Protein AF-A0A7S0FXK3-F1 (afdb_monomer)

Mean predicted aligned error: 16.53 Å

Organism: NCBI:txid73915

Foldseek 3Di:
DVVVVVVVLVVLVVVVVVVDPVSVVVNVVVVVVVVVVVVVVVVVVVVVVVVVVVVVVVVVVVVVVVVVVVLLVVLVVVLVVLCVVLPDDQADWAALVSVLVSCVVCVVSCVSLVDDNVNLVVLLVVQQDPPPRTHRPVSSSVSSVVVSCVVPDPPVVVVVVVVVVVVVVVVVVVVVVVVVVVVVVVVVVVVVVCVVVVVVVVVVVVVVVVVVVVVVVVVVVVVVVVVVVVVVDDDDDPPPPCPVVNVCVVVVVVVVVVVVVVVVVVVVVVVVPPPCPVVNVVVVVVVVVVVVVVVVVVVVVVVVVVVVPPPPDPPDCPPDPDDDD

Solvent-accessible surface area (backbone atoms only — not comparable to full-atom values): 18394 Å² total; per-residue (Å²): 119,73,70,64,56,54,54,56,50,52,52,45,54,58,46,30,71,69,68,42,72,70,40,46,53,53,49,52,51,51,52,52,52,51,50,51,50,50,51,51,52,50,51,53,54,50,49,54,51,51,52,51,50,51,55,49,51,53,52,51,52,54,50,51,54,51,50,51,53,49,52,53,49,54,49,50,54,52,50,53,48,51,44,44,74,74,70,50,56,78,87,48,65,42,42,65,70,56,54,53,49,51,48,67,74,34,58,68,56,34,64,73,57,72,52,54,74,67,56,54,48,55,52,46,67,72,59,33,47,95,85,76,62,36,29,49,44,60,62,51,52,54,49,53,50,48,56,51,44,59,78,74,27,73,63,56,56,50,48,51,52,51,50,54,53,48,51,53,52,49,52,54,48,50,52,52,51,54,53,50,50,54,53,51,52,52,50,50,52,54,50,62,66,45,48,64,58,51,51,52,52,50,51,52,52,51,52,52,51,52,53,51,51,50,52,49,52,53,50,54,52,51,51,52,54,52,51,57,58,65,74,70,63,96,74,88,74,94,73,73,71,81,47,70,65,55,56,47,61,76,67,40,50,70,59,54,51,50,50,51,51,50,52,51,50,50,50,53,48,48,72,71,58,60,66,68,45,75,65,52,50,48,49,52,53,47,50,54,47,50,54,52,49,54,53,49,53,52,52,50,52,52,49,51,51,52,59,71,65,48,74,78,73,75,90,76,78,77,80,74,82,75,86,81,129

pLDDT: mean 83.03, std 13.26, range [44.72, 98.19]

Secondary structure (DSSP, 8-state):
-HHHHHHHHHHHHHHHHTT-HHHHHHHHHHHHHHHHHHHHHHHHHHHHHHHHHHHHHHHHHHHHHHHHHHHHHHHHHHHHHHHHHTT--TTSEEPHHHHHHHHHH-HHHHHHHT--HHHHHHHHHHH--TTTS-EEHHHHHHHHHHHHHHTT-HHHHHHHHHHHHHHHHHHHHHHHHHHHHHHHHHHHHHHHHHHHHHHHHHHHHHHHHHHHHHHHHHHHHHHHHHHHHHHT-----------HHHHHHHHTHHHHHHHHHHHHHHHHHHHHHS---HHHHHHHHHHHHHHHHHHHHHHHHHHHHHHHTS----TT---PPPPP-

Sequence (325 aa):
SSACSLDAILALFAAAKAGRPGST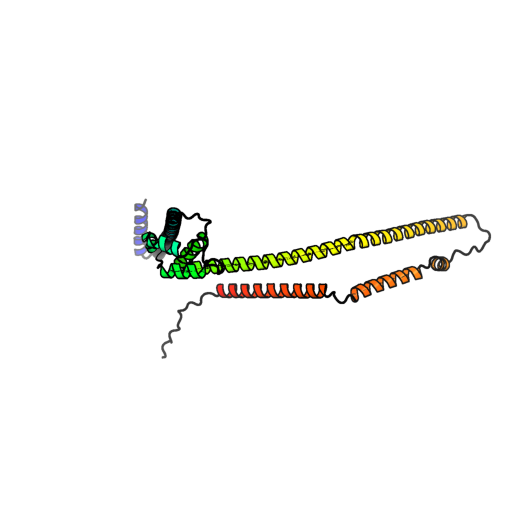AMLLARMLASFVLFLAMSGLVAGIFIEQLFGVTNRIEERAQNRELQKSHECLMLLDQVFSESGYNCDDPITWEEIESSLTSNPSVQELLDISLEDAHRLFLQLADDSDGSVGTDAFIFSLFKLKAISKSIEMLSIDYQQEKALQRLAELHNTLRLSIAGVQSRVLTFMAMLPVMEKKICEVTAGIDEVQKLEEDLMAACRACEDAAEGGAQAAEASAPCIETLRSNFRLDSRLSALEEEFASLQQADGKELPSPADKAVAALADGVVRSVKRSLQEELRAAKAAAAPARPAGWAWAPGPTN

Structure (mmCIF, N/CA/C/O backbone):
data_AF-A0A7S0FXK3-F1
#
_entry.id   AF-A0A7S0FXK3-F1
#
loop_
_atom_site.group_PDB
_atom_site.id
_atom_site.type_symbol
_atom_site.label_atom_id
_atom_site.label_alt_id
_atom_site.label_comp_id
_atom_site.label_asym_id
_atom_site.label_entity_id
_atom_site.label_seq_id
_atom_site.pdbx_PDB_ins_code
_atom_site.Cartn_x
_atom_site.Cartn_y
_atom_site.Cartn_z
_atom_site.occupancy
_atom_site.B_iso_or_equiv
_atom_site.auth_seq_id
_atom_site.auth_comp_id
_atom_site.auth_asym_id
_atom_site.auth_atom_id
_atom_site.pdbx_PDB_model_num
ATOM 1 N N . SER A 1 1 ? 18.532 17.775 59.184 1.00 57.50 1 SER A N 1
ATOM 2 C CA . SER A 1 1 ? 18.924 18.779 58.170 1.00 57.50 1 SER A CA 1
ATOM 3 C C . SER A 1 1 ? 17.880 19.891 58.001 1.00 57.50 1 SER A C 1
ATOM 5 O O . SER A 1 1 ? 18.256 21.050 57.914 1.00 57.50 1 SER A O 1
ATOM 7 N N . SER A 1 2 ? 16.574 19.594 58.058 1.00 63.91 2 SER A N 1
ATOM 8 C CA . SER A 1 2 ? 15.472 20.576 57.945 1.00 63.91 2 SER A CA 1
ATOM 9 C C . SER A 1 2 ? 15.400 21.643 59.053 1.00 63.91 2 SER A C 1
ATOM 11 O O . SER A 1 2 ? 14.943 22.751 58.793 1.00 63.91 2 SER A O 1
ATOM 13 N N . ALA A 1 3 ? 15.885 21.355 60.266 1.00 69.06 3 ALA A N 1
ATOM 14 C CA . ALA A 1 3 ? 15.881 22.328 61.367 1.00 69.06 3 ALA A CA 1
ATOM 15 C C . ALA A 1 3 ? 16.752 23.568 61.074 1.00 69.06 3 ALA A C 1
ATOM 17 O O . ALA A 1 3 ? 16.372 24.686 61.398 1.00 69.06 3 ALA A O 1
ATOM 18 N N . CYS A 1 4 ? 17.875 23.394 60.368 1.00 69.81 4 CYS A N 1
ATOM 19 C CA . CYS A 1 4 ? 18.818 24.484 60.116 1.00 69.81 4 CYS A CA 1
ATOM 20 C C . CYS A 1 4 ? 18.312 25.493 59.065 1.00 69.81 4 CYS A C 1
ATOM 22 O O . CYS A 1 4 ? 18.754 26.642 59.052 1.00 69.81 4 CYS A O 1
ATOM 24 N N . SER A 1 5 ? 17.386 25.095 58.177 1.00 74.31 5 SER A N 1
ATOM 25 C CA . SER A 1 5 ? 16.851 26.006 57.155 1.00 74.31 5 SER A CA 1
ATOM 26 C C . SER A 1 5 ? 15.775 26.938 57.710 1.00 74.31 5 SER A C 1
ATOM 28 O O . SER A 1 5 ? 15.692 28.085 57.277 1.00 74.31 5 SER A O 1
ATOM 30 N N . LEU A 1 6 ? 14.970 26.472 58.671 1.00 79.69 6 LEU A N 1
ATOM 31 C CA . LEU A 1 6 ? 13.943 27.285 59.328 1.00 79.69 6 LEU A CA 1
ATOM 32 C C . LEU A 1 6 ? 14.569 28.400 60.173 1.00 79.69 6 LEU A C 1
ATOM 34 O O . LEU A 1 6 ? 14.139 29.549 60.066 1.00 79.69 6 LEU A O 1
ATOM 38 N N . ASP A 1 7 ? 15.641 28.101 60.908 1.00 84.50 7 ASP A N 1
ATOM 39 C CA . ASP A 1 7 ? 16.355 29.101 61.712 1.00 84.50 7 ASP A CA 1
ATOM 40 C C . ASP A 1 7 ? 16.988 30.199 60.843 1.00 84.50 7 ASP A C 1
ATOM 42 O O . ASP A 1 7 ? 16.907 31.387 61.164 1.00 84.50 7 ASP A O 1
ATOM 46 N N . ALA A 1 8 ? 17.542 29.833 59.681 1.00 78.56 8 ALA A N 1
ATOM 47 C CA . ALA A 1 8 ? 18.080 30.796 58.721 1.00 78.56 8 ALA A CA 1
ATOM 48 C C . ALA A 1 8 ? 16.993 31.706 58.114 1.00 78.56 8 ALA A C 1
ATOM 50 O O . ALA A 1 8 ? 17.249 32.881 57.839 1.00 78.56 8 ALA A O 1
ATOM 51 N N . ILE A 1 9 ? 15.776 31.186 57.915 1.00 76.19 9 ILE A N 1
ATOM 52 C CA . ILE A 1 9 ? 14.626 31.964 57.431 1.00 76.19 9 ILE A CA 1
ATOM 53 C C . ILE A 1 9 ? 14.152 32.937 58.516 1.00 76.19 9 ILE A C 1
ATOM 55 O O . ILE A 1 9 ? 13.963 34.122 58.233 1.00 76.19 9 ILE A O 1
ATOM 59 N N . LEU A 1 10 ? 14.022 32.475 59.762 1.00 81.50 10 LEU A N 1
ATOM 60 C CA . LEU A 1 10 ? 13.609 33.311 60.892 1.00 81.50 10 LEU A CA 1
ATOM 61 C C . LEU A 1 10 ? 14.609 34.444 61.169 1.00 81.50 10 LEU A C 1
ATOM 63 O O . LEU A 1 10 ? 14.195 35.586 61.381 1.00 81.50 10 LEU A O 1
ATOM 67 N N . ALA A 1 11 ? 15.914 34.171 61.076 1.00 78.75 11 ALA A N 1
ATOM 68 C CA . ALA A 1 11 ? 16.958 35.189 61.207 1.00 78.75 11 ALA A CA 1
ATOM 69 C C . ALA A 1 11 ? 16.859 36.280 60.120 1.00 78.75 11 ALA A C 1
ATOM 71 O O . ALA A 1 11 ? 17.036 37.466 60.404 1.00 78.75 11 ALA A O 1
ATOM 72 N N . LEU A 1 12 ? 16.512 35.905 58.884 1.00 72.69 12 LEU A N 1
ATOM 73 C CA . LEU A 1 12 ? 16.288 36.845 57.780 1.00 72.69 12 LEU A CA 1
ATOM 74 C C . LEU A 1 12 ? 15.021 37.687 57.956 1.00 72.69 12 LEU A C 1
ATOM 76 O O . LEU A 1 12 ? 15.043 38.878 57.643 1.00 72.69 12 LEU A O 1
ATOM 80 N N . PHE A 1 13 ? 13.943 37.111 58.495 1.00 77.69 13 PHE A N 1
ATOM 81 C CA . PHE A 1 13 ? 12.739 37.866 58.861 1.00 77.69 13 PHE A CA 1
ATOM 82 C C . PHE A 1 13 ? 13.024 38.886 59.969 1.00 77.69 13 PHE A C 1
ATOM 84 O O . PHE A 1 13 ?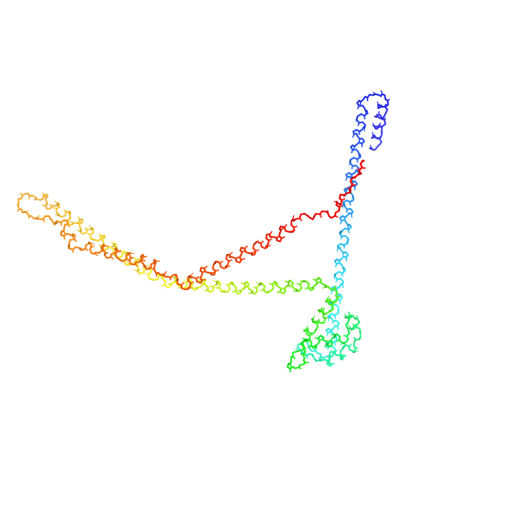 12.586 40.036 59.879 1.00 77.69 13 PHE A O 1
ATOM 91 N N . ALA A 1 14 ? 13.807 38.503 60.982 1.00 80.06 14 ALA A N 1
ATOM 92 C CA . ALA A 1 14 ? 14.232 39.413 62.041 1.00 80.06 14 ALA A CA 1
ATOM 93 C C . ALA A 1 14 ? 15.104 40.563 61.496 1.00 80.06 14 ALA A C 1
ATOM 95 O O . ALA A 1 14 ? 14.883 41.724 61.845 1.00 80.06 14 ALA A O 1
ATOM 96 N N . ALA A 1 15 ? 16.038 40.270 60.584 1.00 74.62 15 ALA A N 1
ATOM 97 C CA . ALA A 1 15 ? 16.883 41.275 59.933 1.00 74.62 15 ALA A CA 1
ATOM 98 C C . ALA A 1 15 ? 16.104 42.200 58.975 1.00 74.62 15 ALA A C 1
ATOM 100 O O . ALA A 1 15 ? 16.391 43.397 58.904 1.00 74.62 15 ALA A O 1
ATOM 101 N N . ALA A 1 16 ? 15.084 41.682 58.283 1.00 73.50 16 ALA A N 1
ATOM 102 C CA . ALA A 1 16 ? 14.179 42.472 57.448 1.00 73.50 16 ALA A CA 1
ATOM 103 C C . ALA A 1 16 ? 13.340 43.456 58.283 1.00 73.50 16 ALA A C 1
ATOM 105 O O . ALA A 1 16 ? 13.178 44.612 57.891 1.00 73.50 16 ALA A O 1
ATOM 106 N N . LYS A 1 17 ? 12.882 43.038 59.474 1.00 81.69 17 LYS A N 1
ATOM 107 C CA . LYS A 1 17 ? 12.149 43.900 60.419 1.00 81.69 17 LYS A CA 1
ATOM 108 C C . LYS A 1 17 ? 12.981 45.096 60.905 1.00 81.69 17 LYS A C 1
ATOM 110 O O . LYS A 1 17 ? 12.414 46.132 61.233 1.00 81.69 17 LYS A O 1
ATOM 115 N N . ALA A 1 18 ? 14.312 44.983 60.905 1.00 85.44 18 ALA A N 1
ATOM 116 C CA . ALA A 1 18 ? 15.234 46.052 61.298 1.00 85.44 18 ALA A CA 1
ATOM 117 C C . ALA A 1 18 ? 15.476 47.123 60.207 1.00 85.44 18 ALA A C 1
ATOM 119 O O . ALA A 1 18 ? 16.330 47.990 60.385 1.00 85.44 18 ALA A O 1
ATOM 120 N N . GLY A 1 19 ? 14.763 47.076 59.073 1.00 79.50 19 GLY A N 1
ATOM 121 C CA . GLY A 1 19 ? 14.776 48.147 58.067 1.00 79.50 19 GLY A CA 1
ATOM 122 C C . GLY A 1 19 ? 16.028 48.210 57.187 1.00 79.50 19 GLY A C 1
ATOM 123 O O . GLY A 1 19 ? 16.246 49.212 56.512 1.00 79.50 19 GLY A O 1
ATOM 124 N N . ARG A 1 20 ? 16.862 47.158 57.157 1.00 82.75 20 ARG A N 1
ATOM 125 C CA . ARG A 1 20 ? 18.004 47.095 56.230 1.00 82.75 20 ARG A CA 1
ATOM 126 C C . ARG A 1 20 ? 17.506 46.738 54.819 1.00 82.75 20 ARG A C 1
ATOM 128 O O . ARG A 1 20 ? 17.092 45.593 54.618 1.00 82.75 20 ARG A O 1
ATOM 135 N N . PRO A 1 21 ? 17.600 47.641 53.823 1.00 80.38 21 PRO A N 1
ATOM 136 C CA . PRO A 1 21 ? 17.018 47.429 52.492 1.00 80.38 21 PRO A CA 1
ATOM 137 C C . PRO A 1 21 ? 17.610 46.220 51.744 1.00 80.38 21 PRO A C 1
ATOM 139 O O . PRO A 1 21 ? 16.940 45.618 50.911 1.00 80.38 21 PRO A O 1
ATOM 142 N N . GLY A 1 22 ? 18.838 45.798 52.071 1.00 83.50 22 GLY A N 1
ATOM 143 C CA . GLY A 1 22 ? 19.437 44.588 51.491 1.00 83.50 22 GLY A CA 1
ATOM 144 C C . GLY A 1 22 ? 18.807 43.276 51.983 1.00 83.50 22 GLY A C 1
ATOM 145 O O . GLY A 1 22 ? 18.751 42.301 51.237 1.00 83.50 22 GLY A O 1
ATOM 146 N N . SER A 1 23 ? 18.290 43.241 53.217 1.00 83.31 23 SER A N 1
ATOM 147 C CA . SER A 1 23 ? 17.713 42.021 53.801 1.00 83.31 23 SER A CA 1
ATOM 148 C C . SER A 1 23 ? 16.323 41.723 53.240 1.00 83.31 23 SER A C 1
ATOM 150 O O . SER A 1 23 ? 15.980 40.564 53.017 1.00 83.31 23 SER A O 1
ATOM 152 N N . THR A 1 24 ? 15.525 42.764 52.987 1.00 84.19 24 THR A N 1
ATOM 153 C CA . THR A 1 24 ? 14.188 42.632 52.390 1.00 84.19 24 THR A CA 1
ATOM 154 C C . THR A 1 24 ? 14.276 42.170 50.937 1.00 84.19 24 THR A C 1
ATOM 156 O O . THR A 1 24 ? 13.545 41.261 50.545 1.00 84.19 24 THR A O 1
ATOM 159 N N . ALA A 1 25 ? 15.224 42.712 50.163 1.00 86.12 25 ALA A N 1
ATOM 160 C CA . ALA A 1 25 ? 15.478 42.284 48.789 1.00 86.12 25 ALA A CA 1
ATOM 161 C C . ALA A 1 25 ? 15.893 40.803 48.708 1.00 86.12 25 ALA A C 1
ATOM 163 O O . ALA A 1 25 ? 15.369 40.057 47.881 1.00 86.12 25 ALA A O 1
ATOM 164 N N . MET A 1 26 ? 16.776 40.344 49.605 1.00 86.88 26 MET A N 1
ATOM 165 C CA . MET A 1 26 ? 17.209 38.941 49.648 1.00 86.88 26 MET A CA 1
ATOM 166 C C . MET A 1 26 ? 16.063 37.986 50.018 1.00 86.88 26 MET A C 1
ATOM 168 O O . MET A 1 26 ? 15.978 36.882 49.476 1.00 86.88 26 MET A O 1
ATOM 172 N N . LEU A 1 27 ? 15.166 38.408 50.915 1.00 86.44 27 LEU A N 1
ATOM 173 C CA . LEU A 1 27 ? 14.000 37.618 51.311 1.00 86.44 27 LEU A CA 1
ATOM 174 C C . LEU A 1 27 ? 12.997 37.502 50.158 1.00 86.44 27 LEU A C 1
ATOM 176 O O . LEU A 1 27 ? 12.574 36.392 49.841 1.00 86.44 27 LEU A O 1
ATOM 180 N N . LEU A 1 28 ? 12.683 38.607 49.474 1.00 88.25 28 LEU A N 1
ATOM 181 C CA . LEU A 1 28 ? 11.807 38.592 48.297 1.00 88.25 28 LEU A CA 1
ATOM 182 C C . LEU A 1 28 ? 12.378 37.730 47.168 1.00 88.25 28 LEU A C 1
ATOM 184 O O . LEU A 1 28 ? 11.653 36.909 46.613 1.00 88.25 28 LEU A O 1
ATOM 188 N N . ALA A 1 29 ? 13.676 37.854 46.876 1.00 90.75 29 ALA A N 1
ATOM 189 C CA . ALA A 1 29 ? 14.334 37.030 45.865 1.00 90.75 29 ALA A CA 1
ATOM 190 C C . ALA A 1 29 ? 14.250 35.532 46.202 1.00 90.75 29 ALA A C 1
ATOM 192 O O . ALA A 1 29 ? 13.957 34.717 45.329 1.00 90.75 29 ALA A O 1
ATOM 193 N N . ARG A 1 30 ? 14.441 35.158 47.475 1.00 88.62 30 ARG A N 1
ATOM 194 C CA . ARG A 1 30 ? 14.300 33.764 47.929 1.00 88.62 30 ARG A CA 1
ATOM 195 C C . ARG A 1 30 ? 12.863 33.257 47.853 1.00 88.62 30 ARG A C 1
ATOM 197 O O . ARG A 1 30 ? 12.655 32.122 47.432 1.00 88.62 30 ARG A O 1
ATOM 204 N N . MET A 1 31 ? 11.884 34.082 48.219 1.00 90.56 31 MET A N 1
ATOM 205 C CA . MET A 1 31 ? 10.466 33.727 48.110 1.00 90.56 31 MET A CA 1
ATOM 206 C C . MET A 1 31 ? 10.052 33.537 46.649 1.00 90.56 31 MET A C 1
ATOM 208 O O . MET A 1 31 ? 9.418 32.536 46.327 1.00 90.56 31 MET A O 1
ATOM 212 N N . LEU A 1 32 ? 10.472 34.441 45.759 1.00 94.12 32 LEU A N 1
ATOM 213 C CA . LEU A 1 32 ? 10.223 34.335 44.323 1.00 94.12 32 LEU A CA 1
ATOM 214 C C . LEU A 1 32 ? 10.881 33.080 43.734 1.00 94.12 32 LEU A C 1
ATOM 216 O O . LEU A 1 32 ? 10.226 32.330 43.020 1.00 94.12 32 LEU A O 1
ATOM 220 N N . ALA A 1 33 ? 12.144 32.806 44.076 1.00 95.00 33 ALA A N 1
ATOM 221 C CA . ALA A 1 33 ? 12.839 31.604 43.617 1.00 95.00 33 ALA A CA 1
ATOM 222 C C . ALA A 1 33 ? 12.146 30.315 44.094 1.00 95.00 33 ALA A C 1
ATOM 224 O O . ALA A 1 33 ? 11.947 29.398 43.301 1.00 95.00 33 ALA A O 1
ATOM 225 N N . SER A 1 34 ? 11.728 30.260 45.364 1.00 92.94 34 SER A N 1
ATOM 226 C CA . SER A 1 34 ? 10.968 29.131 45.916 1.00 92.94 34 SER A CA 1
ATOM 227 C C . SER A 1 34 ? 9.625 28.947 45.202 1.00 92.94 34 SER A C 1
ATOM 229 O O . SER A 1 34 ? 9.262 27.831 44.837 1.00 92.94 34 SER A O 1
ATOM 231 N N . PHE A 1 35 ? 8.916 30.045 44.929 1.00 95.69 35 PHE A N 1
ATOM 232 C CA . PHE A 1 35 ? 7.644 30.025 44.210 1.00 95.69 35 PHE A CA 1
ATOM 233 C C . PHE A 1 35 ? 7.798 29.526 42.767 1.00 95.69 35 PHE A C 1
ATOM 235 O O . PHE A 1 35 ? 7.033 28.671 42.327 1.00 95.69 35 PHE A O 1
ATOM 242 N N . VAL A 1 36 ? 8.820 29.997 42.046 1.00 97.19 36 VAL A N 1
ATOM 243 C CA . VAL A 1 36 ? 9.121 29.533 40.683 1.00 97.19 36 VAL A CA 1
ATOM 244 C C . VAL A 1 36 ? 9.485 28.049 40.679 1.00 97.19 36 VAL A C 1
ATOM 246 O O . VAL A 1 36 ? 8.988 27.308 39.835 1.00 97.19 36 VAL A O 1
ATOM 249 N N . LEU A 1 37 ? 10.297 27.587 41.635 1.00 96.94 37 LEU A N 1
ATOM 250 C CA . LEU A 1 37 ? 10.657 26.172 41.747 1.00 96.94 37 LEU A CA 1
ATOM 251 C C . LEU A 1 37 ? 9.430 25.309 42.067 1.00 96.94 37 LEU A C 1
ATOM 253 O O . LEU A 1 37 ? 9.256 24.250 41.470 1.00 96.94 37 LEU A O 1
ATOM 257 N N . PHE A 1 38 ? 8.545 25.778 42.947 1.00 96.31 38 PHE A N 1
ATOM 258 C CA . PHE A 1 38 ? 7.285 25.102 43.249 1.00 96.31 38 PHE A CA 1
ATOM 259 C C . PHE A 1 38 ? 6.369 25.003 42.021 1.00 96.31 38 PHE A C 1
ATOM 261 O O . PHE A 1 38 ? 5.824 23.931 41.754 1.00 96.31 38 PHE A O 1
ATOM 268 N N . LEU A 1 39 ? 6.234 26.081 41.241 1.00 96.00 39 LEU A N 1
ATOM 269 C CA . LEU A 1 39 ? 5.479 26.067 39.984 1.00 96.00 39 LEU A CA 1
ATOM 270 C C . LEU A 1 39 ? 6.099 25.113 38.958 1.00 96.00 39 LEU A C 1
ATOM 272 O O . LEU A 1 39 ? 5.373 24.341 38.336 1.00 96.00 39 LEU A O 1
ATOM 276 N N . ALA A 1 40 ? 7.427 25.117 38.817 1.00 97.50 40 ALA A N 1
ATOM 277 C CA . ALA A 1 40 ? 8.138 24.224 37.906 1.00 97.50 40 ALA A CA 1
ATOM 278 C C . ALA A 1 40 ? 7.950 22.749 38.295 1.00 97.50 40 ALA A C 1
ATOM 280 O O . ALA A 1 40 ? 7.616 21.924 37.447 1.00 97.50 40 ALA A O 1
ATOM 281 N N . MET A 1 41 ? 8.084 22.425 39.584 1.00 97.75 41 MET A N 1
ATOM 282 C CA . MET A 1 41 ? 7.838 21.075 40.098 1.00 97.75 41 MET A CA 1
ATOM 283 C C . MET A 1 41 ? 6.381 20.652 39.914 1.00 97.75 41 MET A C 1
ATOM 285 O O . MET A 1 41 ? 6.123 19.530 39.492 1.00 97.75 41 MET A O 1
ATOM 289 N N . SER A 1 42 ? 5.428 21.550 40.172 1.00 96.50 42 SER A N 1
ATOM 290 C CA . SER A 1 42 ? 4.001 21.272 39.974 1.00 96.50 42 SER A CA 1
ATOM 291 C C . SER A 1 42 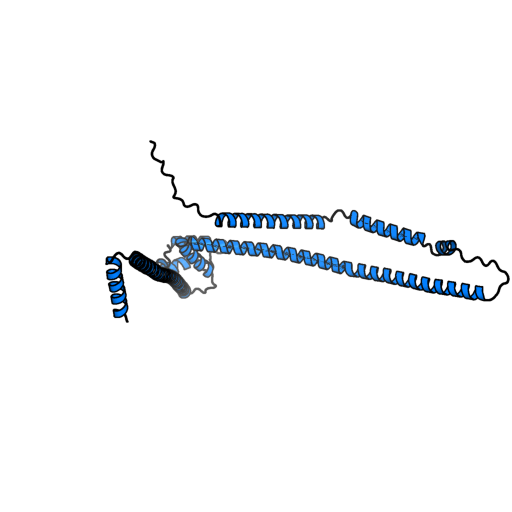? 3.676 21.022 38.500 1.00 96.50 42 SER A C 1
ATOM 293 O O . SER A 1 42 ? 2.939 20.092 38.186 1.00 96.50 42 SER A O 1
ATOM 295 N N . GLY A 1 43 ? 4.270 21.802 37.592 1.00 97.81 43 GLY A N 1
ATOM 296 C CA . GLY A 1 43 ? 4.140 21.608 36.148 1.00 97.81 43 GLY A CA 1
ATOM 297 C C . GLY A 1 43 ? 4.737 20.283 35.673 1.00 97.81 43 GLY A C 1
ATOM 298 O O . GLY A 1 43 ? 4.111 19.589 34.879 1.00 97.81 43 GLY A O 1
ATOM 299 N N . LEU A 1 44 ? 5.900 19.887 36.203 1.00 98.06 44 LEU A N 1
ATOM 300 C CA . LEU A 1 44 ? 6.527 18.599 35.888 1.00 98.06 44 LEU A CA 1
ATOM 301 C C . LEU A 1 44 ? 5.667 17.426 36.368 1.00 98.06 44 LEU A C 1
ATOM 303 O O . LEU A 1 44 ? 5.432 16.484 35.617 1.00 98.06 44 LEU A O 1
ATOM 307 N N . VAL A 1 45 ? 5.152 17.507 37.596 1.00 98.00 45 VAL A N 1
ATOM 308 C CA . VAL A 1 45 ? 4.253 16.488 38.151 1.00 98.00 45 VAL A CA 1
ATOM 309 C C . VAL A 1 45 ? 2.969 16.395 37.323 1.00 98.00 45 VAL A C 1
ATOM 311 O O . VAL A 1 45 ? 2.567 15.294 36.953 1.00 98.00 45 VAL A O 1
ATOM 314 N N . ALA A 1 46 ? 2.359 17.529 36.964 1.00 97.94 46 ALA A N 1
ATOM 315 C CA . ALA A 1 46 ? 1.185 17.558 36.094 1.00 97.94 46 ALA A CA 1
ATOM 316 C C . ALA A 1 46 ? 1.477 16.959 34.708 1.00 97.94 46 ALA A C 1
ATOM 318 O O . ALA A 1 46 ? 0.670 16.184 34.203 1.00 97.94 46 ALA A O 1
ATOM 319 N N . GLY A 1 47 ? 2.643 17.257 34.126 1.00 97.94 47 GLY A N 1
ATOM 320 C CA . GLY A 1 47 ? 3.088 16.684 32.855 1.00 97.94 47 GLY A CA 1
ATOM 321 C C . GLY A 1 47 ? 3.177 15.159 32.900 1.00 97.94 47 GLY A C 1
ATOM 322 O O . GLY A 1 47 ? 2.603 14.495 32.042 1.00 97.94 47 GLY A O 1
ATOM 323 N N . ILE A 1 48 ? 3.799 14.602 33.946 1.00 97.81 48 ILE A N 1
ATOM 324 C CA . ILE A 1 48 ? 3.893 13.145 34.140 1.00 97.81 48 ILE A CA 1
ATOM 325 C C . ILE A 1 48 ? 2.499 12.519 34.279 1.00 97.81 48 ILE A C 1
ATOM 327 O O . ILE A 1 48 ? 2.233 11.475 33.686 1.00 97.81 48 ILE A O 1
ATOM 331 N N . PHE A 1 49 ? 1.589 13.141 35.034 1.00 98.19 49 PHE A N 1
ATOM 332 C CA . PHE A 1 49 ? 0.226 12.622 35.171 1.00 98.19 49 PHE A CA 1
ATOM 333 C C . PHE A 1 49 ? -0.552 12.655 33.855 1.00 98.19 49 PHE A C 1
ATOM 335 O O . PHE A 1 49 ? -1.272 11.704 33.560 1.00 98.19 49 PHE A O 1
ATOM 342 N N . ILE A 1 50 ? -0.397 13.712 33.054 1.00 97.75 50 ILE A N 1
ATOM 343 C CA . ILE A 1 50 ? -1.026 13.812 31.733 1.00 97.75 50 ILE A CA 1
ATOM 344 C C . ILE A 1 50 ? -0.492 12.716 30.807 1.00 97.75 50 ILE A C 1
ATOM 346 O O . ILE A 1 50 ? -1.280 12.034 30.155 1.00 97.75 50 ILE A O 1
ATOM 350 N N . GLU A 1 51 ? 0.823 12.491 30.786 1.00 97.50 51 GLU A N 1
ATOM 351 C CA . GLU A 1 51 ? 1.440 11.426 29.990 1.00 97.50 51 GLU A CA 1
ATOM 352 C C . GLU A 1 51 ? 0.949 10.035 30.418 1.00 97.50 51 GLU A C 1
ATOM 354 O O . GLU A 1 51 ? 0.572 9.219 29.576 1.00 97.50 51 GLU A O 1
ATOM 359 N N . GLN A 1 52 ? 0.867 9.775 31.727 1.00 97.00 52 GLN A N 1
ATOM 360 C CA . GLN A 1 52 ? 0.316 8.522 32.250 1.00 97.00 52 GLN A CA 1
ATOM 361 C C . GLN A 1 52 ? -1.163 8.349 31.894 1.00 97.00 52 GLN A C 1
ATOM 363 O O . GLN A 1 52 ? -1.578 7.245 31.541 1.00 97.00 52 GLN A O 1
ATOM 368 N N . LEU A 1 53 ? -1.953 9.423 31.955 1.00 96.81 53 LEU A N 1
ATOM 369 C CA . LEU A 1 53 ? -3.369 9.395 31.608 1.00 96.81 53 LEU A CA 1
ATOM 370 C C . LEU A 1 53 ? -3.566 9.091 30.120 1.00 96.81 53 LEU A C 1
ATOM 372 O O . LEU A 1 53 ? -4.3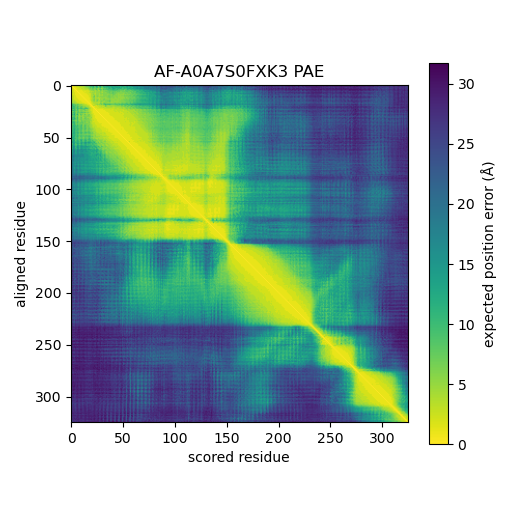38 8.193 29.793 1.00 96.81 53 LEU A O 1
ATOM 376 N N . PHE A 1 54 ? -2.814 9.741 29.227 1.00 95.94 54 PHE A N 1
ATOM 377 C CA . PHE A 1 54 ? -2.827 9.406 27.799 1.00 95.94 54 PHE A CA 1
ATOM 378 C C . PHE A 1 54 ? -2.350 7.975 27.537 1.00 95.94 54 PHE A C 1
ATOM 380 O O . PHE A 1 54 ? -2.970 7.254 26.758 1.00 95.94 54 PHE A O 1
ATOM 387 N N . GLY A 1 55 ? -1.307 7.520 28.237 1.00 95.75 55 GLY A N 1
ATOM 388 C CA . GLY A 1 55 ? -0.827 6.144 28.132 1.00 95.75 55 GLY A CA 1
ATOM 389 C C . GLY A 1 55 ? -1.881 5.108 28.540 1.00 95.75 55 GLY A C 1
ATOM 390 O O . GLY A 1 55 ? -1.991 4.057 27.911 1.00 95.75 55 GLY A O 1
ATOM 391 N N . VAL A 1 56 ? -2.684 5.393 29.568 1.00 97.25 56 VAL A N 1
ATOM 392 C CA . VAL A 1 56 ? -3.796 4.523 29.980 1.00 97.25 56 VAL A CA 1
ATOM 393 C C . VAL A 1 56 ? -4.938 4.567 28.967 1.00 97.25 56 VAL A C 1
ATOM 395 O O . VAL A 1 56 ? -5.428 3.502 28.598 1.00 97.25 56 VAL A O 1
ATOM 398 N N . THR A 1 57 ? -5.329 5.751 28.489 1.00 94.69 57 THR A N 1
ATOM 399 C CA . THR A 1 57 ? -6.387 5.902 27.477 1.00 94.69 57 THR A CA 1
ATOM 400 C C . THR A 1 57 ? -6.053 5.126 26.204 1.00 94.69 5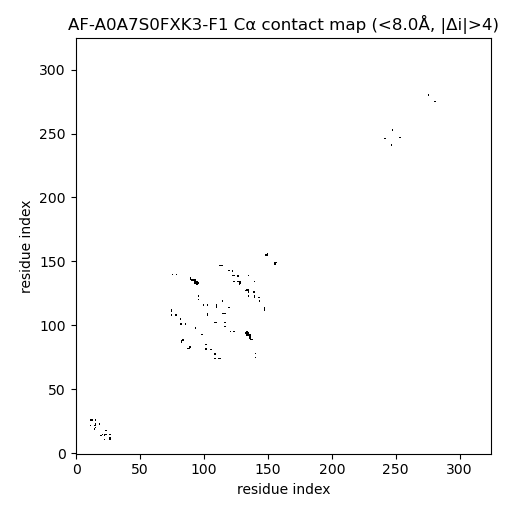7 THR A C 1
ATOM 402 O O . THR A 1 57 ? -6.852 4.292 25.785 1.00 94.69 57 THR A O 1
ATOM 405 N N . ASN A 1 58 ? -4.837 5.284 25.672 1.00 89.50 58 ASN A N 1
ATOM 406 C CA . ASN A 1 58 ? -4.398 4.567 24.471 1.00 89.50 58 ASN A CA 1
ATOM 407 C C . ASN A 1 58 ? -4.413 3.043 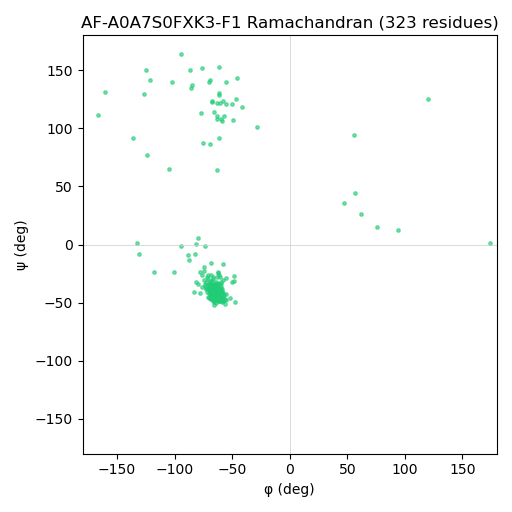24.679 1.00 89.50 58 ASN A C 1
ATOM 409 O O . ASN A 1 58 ? -4.862 2.299 23.815 1.00 89.50 58 ASN A O 1
ATOM 413 N N . ARG A 1 59 ? -3.990 2.555 25.855 1.00 93.38 59 ARG A N 1
ATOM 414 C CA . ARG A 1 59 ? -4.048 1.117 26.182 1.00 93.38 59 ARG A CA 1
ATOM 415 C C . ARG A 1 59 ? -5.476 0.592 26.320 1.00 93.38 59 ARG A C 1
ATOM 417 O O . ARG A 1 59 ? -5.707 -0.595 26.105 1.00 93.38 59 ARG A O 1
ATOM 424 N N . ILE A 1 60 ? -6.422 1.417 26.767 1.00 94.19 60 ILE A N 1
ATOM 425 C CA . ILE A 1 60 ? -7.838 1.033 26.840 1.00 94.19 60 ILE A CA 1
ATOM 426 C C . ILE A 1 60 ? -8.403 0.905 25.428 1.00 94.19 60 ILE A C 1
ATOM 428 O O . ILE A 1 60 ? -9.067 -0.090 25.148 1.00 94.19 60 ILE A O 1
ATOM 432 N N . GLU A 1 61 ? -8.099 1.860 24.555 1.00 87.06 61 GLU A N 1
ATOM 433 C CA . GLU A 1 61 ? -8.513 1.849 23.152 1.00 87.06 61 GLU A CA 1
ATOM 434 C C . GLU A 1 61 ? -7.929 0.649 22.396 1.00 87.06 61 GLU A C 1
ATOM 436 O O . GLU A 1 61 ? -8.678 -0.129 21.811 1.00 87.06 61 GLU A O 1
ATOM 441 N N . GLU A 1 62 ? -6.626 0.394 22.528 1.00 86.56 62 GLU A N 1
ATOM 442 C CA . GLU A 1 62 ? -5.962 -0.776 21.937 1.00 86.56 62 GLU A CA 1
ATOM 443 C C . GLU A 1 62 ? -6.573 -2.095 22.439 1.00 86.56 62 GLU A C 1
ATOM 445 O O . GLU A 1 62 ? -6.813 -3.029 21.675 1.00 86.56 62 GLU A O 1
ATOM 450 N N . ARG A 1 63 ? -6.890 -2.192 23.738 1.00 90.19 63 ARG A N 1
ATOM 451 C CA . ARG A 1 63 ? -7.586 -3.368 24.285 1.00 90.19 63 ARG A CA 1
ATOM 452 C C . ARG A 1 63 ? -9.014 -3.491 23.769 1.00 90.19 63 ARG A C 1
ATOM 454 O O . ARG A 1 63 ? -9.486 -4.616 23.628 1.00 90.19 63 ARG A O 1
ATOM 461 N N . ALA A 1 64 ? -9.713 -2.381 23.545 1.00 87.81 64 ALA A N 1
ATOM 462 C CA . ALA A 1 64 ? -11.056 -2.397 22.982 1.00 87.81 64 ALA A CA 1
ATOM 463 C C . ALA A 1 64 ? -11.022 -2.921 21.539 1.00 87.81 64 ALA A C 1
ATOM 465 O O . ALA A 1 64 ? -11.754 -3.860 21.232 1.00 87.81 64 ALA A O 1
ATOM 466 N N . GLN A 1 65 ? -10.096 -2.417 20.719 1.00 81.12 65 GLN A N 1
ATOM 467 C CA . GLN A 1 65 ? -9.865 -2.887 19.351 1.00 81.12 65 GLN A CA 1
ATOM 468 C C . GLN A 1 65 ? -9.460 -4.368 19.316 1.00 81.12 65 GLN A C 1
ATOM 470 O O . GLN A 1 65 ? -10.058 -5.159 18.592 1.00 81.12 65 GLN A O 1
ATOM 475 N N . ASN A 1 66 ? -8.517 -4.791 20.165 1.00 79.81 66 ASN A N 1
ATOM 476 C CA . ASN A 1 66 ? -8.098 -6.195 20.231 1.00 79.81 66 ASN A CA 1
ATOM 477 C C . ASN A 1 66 ? -9.230 -7.136 20.664 1.00 79.81 66 ASN A C 1
ATOM 479 O O . ASN A 1 66 ? -9.330 -8.247 20.149 1.00 79.81 66 ASN A O 1
ATOM 483 N N . ARG A 1 67 ? -10.109 -6.709 21.579 1.00 86.56 67 ARG A N 1
ATOM 484 C CA . ARG A 1 67 ? -11.299 -7.495 21.947 1.00 86.56 67 ARG A CA 1
ATOM 485 C C . ARG A 1 67 ? -12.289 -7.601 20.795 1.00 86.56 67 ARG A C 1
ATOM 487 O O . ARG A 1 67 ? -12.942 -8.628 20.662 1.00 86.56 67 ARG A O 1
ATOM 494 N N . GLU A 1 68 ? -12.431 -6.556 19.990 1.00 81.62 68 GLU A N 1
ATOM 495 C CA . GLU A 1 68 ? -13.297 -6.587 18.811 1.00 81.62 68 GLU A CA 1
ATOM 496 C C . GLU A 1 68 ? -12.736 -7.504 17.717 1.00 81.62 68 GLU A C 1
ATOM 498 O O . GLU A 1 68 ? -13.482 -8.308 17.156 1.00 81.62 68 GLU A O 1
ATOM 503 N N . LEU A 1 69 ? -11.419 -7.479 17.493 1.00 78.75 69 LEU A N 1
ATOM 504 C CA . LEU A 1 69 ? -10.734 -8.424 16.607 1.00 78.75 69 LEU A CA 1
ATOM 505 C C . LEU A 1 69 ? -10.884 -9.871 17.093 1.00 78.75 69 LEU A C 1
ATOM 507 O O . LEU A 1 69 ? -11.216 -10.747 16.299 1.00 78.75 69 LEU A O 1
ATOM 511 N N . GLN A 1 70 ? -10.712 -10.121 18.395 1.00 84.62 70 GLN A N 1
ATOM 512 C CA . GLN A 1 70 ? -10.918 -11.449 18.985 1.00 84.62 70 GLN A CA 1
ATOM 513 C C . GLN A 1 70 ? -12.354 -11.939 18.799 1.00 84.62 70 GLN A C 1
ATOM 515 O O . GLN A 1 70 ? -12.548 -13.050 18.324 1.00 84.62 70 GLN A O 1
ATOM 520 N N . LYS A 1 71 ? -13.356 -11.097 19.075 1.00 86.06 71 LYS A N 1
ATOM 521 C CA . LYS A 1 71 ? -14.767 -11.440 18.833 1.00 86.06 71 LYS A CA 1
ATOM 522 C C . LYS A 1 71 ? -15.051 -11.730 17.362 1.00 86.06 71 LYS A C 1
ATOM 524 O O . LYS A 1 71 ? -15.827 -12.626 17.054 1.00 86.06 71 LYS A O 1
ATOM 529 N N . SER A 1 72 ? -14.429 -10.979 16.456 1.00 81.69 72 SER A N 1
ATOM 530 C CA . SER A 1 72 ? -14.565 -11.205 15.014 1.00 81.69 72 SER A CA 1
ATOM 531 C C . SER A 1 72 ? -13.948 -12.544 14.606 1.00 81.69 72 SER A C 1
ATOM 533 O O . SER A 1 72 ? -14.542 -13.276 13.821 1.00 81.69 72 SER A O 1
ATOM 535 N N . HIS A 1 73 ? -12.804 -12.905 15.189 1.00 83.81 73 HIS A N 1
ATOM 536 C CA . HIS A 1 73 ? -12.157 -14.195 14.961 1.00 83.81 73 HIS A CA 1
ATOM 537 C C . HIS A 1 73 ? -12.947 -15.373 15.551 1.00 83.81 73 HIS A C 1
ATOM 539 O O . HIS A 1 73 ? -13.137 -16.378 14.874 1.00 83.81 73 HIS A O 1
ATOM 545 N N . GLU A 1 74 ? -13.470 -15.238 16.772 1.00 87.56 74 GLU A N 1
ATOM 546 C CA . GLU A 1 74 ? -14.371 -16.228 17.380 1.00 87.56 74 GLU A CA 1
ATOM 547 C C . GLU A 1 74 ? -15.620 -16.436 16.514 1.00 87.56 74 GLU A C 1
ATOM 549 O O . GLU A 1 74 ? -16.056 -17.564 16.304 1.00 87.56 74 GLU A O 1
ATOM 554 N N . CYS A 1 75 ? -16.155 -15.352 15.951 1.00 86.75 75 CYS A N 1
ATOM 555 C CA . CYS A 1 75 ? -17.286 -15.402 15.037 1.00 86.75 75 CYS A CA 1
ATOM 556 C C . CYS A 1 75 ? -16.954 -16.118 13.717 1.00 86.75 75 CYS A C 1
ATOM 558 O O . CYS A 1 75 ? -17.796 -16.863 13.223 1.00 86.75 75 CYS A O 1
ATOM 560 N N . LEU A 1 76 ? -15.748 -15.928 13.161 1.00 85.06 76 LEU A N 1
ATOM 561 C CA . LEU A 1 76 ? -15.273 -16.666 11.980 1.00 85.06 76 LEU A CA 1
ATOM 562 C C . LEU A 1 76 ? -15.195 -18.164 12.262 1.00 85.06 76 LEU A C 1
ATOM 564 O O . LEU A 1 76 ? -15.717 -18.955 11.487 1.00 85.06 76 LEU A O 1
ATOM 568 N N . MET A 1 77 ? -14.580 -18.541 13.385 1.00 88.06 77 MET A N 1
ATOM 569 C CA . MET A 1 77 ? -14.451 -19.947 13.765 1.00 88.06 77 MET A CA 1
ATOM 570 C C . MET A 1 77 ? -15.808 -20.609 13.995 1.00 88.06 77 MET A C 1
ATOM 572 O O . MET A 1 77 ? -16.003 -21.749 13.593 1.00 88.06 77 MET A O 1
ATOM 576 N N . LEU A 1 78 ? -16.754 -19.898 14.615 1.00 91.31 78 LEU A N 1
ATOM 577 C CA . LEU A 1 78 ? -18.103 -20.412 14.836 1.00 91.31 78 LEU A CA 1
ATOM 578 C C . LEU A 1 78 ? -18.857 -20.599 13.511 1.00 91.31 78 LEU A C 1
ATOM 580 O O . LEU A 1 78 ? -19.572 -21.580 13.341 1.00 91.31 78 LEU A O 1
ATOM 584 N N . LEU A 1 79 ? -18.695 -19.665 12.572 1.00 89.94 79 LEU A N 1
ATOM 585 C CA . LEU A 1 79 ? -19.335 -19.733 11.262 1.00 89.94 79 LEU A CA 1
ATOM 586 C C . LEU A 1 79 ? -18.762 -20.884 10.417 1.00 89.94 79 LEU A C 1
ATOM 588 O O . LEU A 1 79 ? -19.527 -21.663 9.858 1.00 89.94 79 LEU A O 1
ATOM 592 N N . ASP A 1 80 ? -17.437 -21.032 10.396 1.00 88.69 80 ASP A N 1
ATOM 593 C CA . ASP A 1 80 ? -16.736 -22.151 9.751 1.00 88.69 80 ASP A CA 1
ATOM 594 C C . ASP A 1 80 ? -17.125 -23.503 10.378 1.00 88.69 80 ASP A C 1
ATOM 596 O O . ASP A 1 80 ? -17.409 -24.481 9.685 1.00 88.69 80 ASP A O 1
ATOM 600 N N . GLN A 1 81 ? -17.260 -23.550 11.707 1.00 91.44 81 GLN A N 1
ATOM 601 C CA . GLN A 1 81 ? -17.772 -24.726 12.409 1.00 91.44 81 GLN A CA 1
ATOM 602 C C . GLN A 1 81 ? -19.209 -25.069 11.980 1.00 91.44 81 GLN A C 1
ATOM 604 O O . GLN A 1 81 ? -19.513 -26.227 11.721 1.00 91.44 81 GLN A O 1
ATOM 609 N N . VAL A 1 82 ? -20.093 -24.079 11.858 1.00 92.56 82 VAL A N 1
ATOM 610 C CA . VAL A 1 82 ? -21.492 -24.303 11.457 1.00 92.56 82 VAL A CA 1
ATOM 611 C C . VAL A 1 82 ? -21.609 -24.794 10.009 1.00 92.56 82 VAL A C 1
ATOM 613 O O . VAL A 1 82 ? -22.424 -25.676 9.721 1.00 92.56 82 VAL A O 1
ATOM 616 N N . PHE A 1 83 ? -20.777 -24.282 9.100 1.00 90.38 83 PHE A N 1
ATOM 617 C CA . PHE A 1 83 ? -20.737 -24.768 7.718 1.00 90.38 83 PHE A CA 1
ATOM 618 C C . PHE A 1 83 ? -20.082 -26.156 7.601 1.00 90.38 83 PHE A C 1
ATOM 620 O O . PHE A 1 83 ? -20.580 -27.019 6.882 1.00 90.38 83 PHE A O 1
ATOM 627 N N . SER A 1 84 ? -19.035 -26.445 8.375 1.00 89.31 84 SER A N 1
ATOM 628 C CA . SER A 1 84 ? -18.438 -27.789 8.386 1.00 89.31 84 SER A CA 1
ATOM 629 C C . SER A 1 84 ? -19.352 -28.849 9.017 1.00 89.31 84 SER A C 1
ATOM 631 O O . SER A 1 84 ? -19.418 -29.975 8.522 1.00 89.31 84 SER A O 1
ATOM 633 N N . GLU A 1 85 ? -20.123 -28.507 10.055 1.00 92.44 85 GLU A N 1
ATOM 634 C CA . GLU A 1 85 ? -21.108 -29.410 10.674 1.00 92.44 85 GLU A CA 1
ATOM 635 C C . GLU A 1 85 ? -22.277 -29.755 9.741 1.00 92.44 85 GLU A C 1
ATOM 637 O O . GLU A 1 85 ? -22.848 -30.843 9.842 1.00 92.44 85 GLU A O 1
ATOM 642 N N . SER A 1 86 ? -22.611 -28.863 8.807 1.00 89.25 86 SER A N 1
ATOM 643 C CA . SER A 1 86 ? -23.617 -29.119 7.769 1.00 89.25 86 SER A CA 1
ATOM 644 C C . SER A 1 86 ? -23.075 -29.929 6.582 1.00 89.25 86 SER A C 1
ATOM 646 O O . SER A 1 86 ? -23.841 -30.308 5.698 1.00 89.25 86 SER A O 1
ATOM 648 N N . GLY A 1 87 ? -21.792 -30.312 6.627 1.00 89.56 87 GLY A N 1
ATOM 649 C CA . GLY A 1 87 ? -21.160 -31.224 5.676 1.00 89.56 87 GLY A CA 1
ATOM 650 C C . GLY A 1 87 ? -20.461 -30.535 4.506 1.00 89.56 87 GLY A C 1
ATOM 651 O O . GLY A 1 87 ? -20.098 -31.226 3.554 1.00 89.56 87 GLY A O 1
ATOM 652 N N . TYR A 1 88 ? -20.258 -29.215 4.568 1.00 84.69 88 TYR A N 1
ATOM 653 C CA . TYR A 1 88 ? -19.586 -28.463 3.509 1.00 84.69 88 TYR A CA 1
ATOM 654 C C . TYR A 1 88 ? -18.070 -28.498 3.661 1.00 84.69 88 TYR A C 1
ATOM 656 O O . TYR A 1 88 ? -17.526 -28.312 4.753 1.00 84.69 88 TYR A O 1
ATOM 664 N N . ASN A 1 89 ? -17.380 -28.696 2.537 1.00 81.75 89 ASN A N 1
ATOM 665 C CA . ASN A 1 89 ? -15.961 -28.384 2.443 1.00 81.75 89 ASN A CA 1
ATOM 666 C C . ASN A 1 89 ? -15.790 -26.911 2.062 1.00 81.75 89 ASN A C 1
ATOM 668 O O . ASN A 1 89 ? -16.607 -26.354 1.333 1.00 81.75 89 ASN A O 1
ATOM 672 N N . CYS A 1 90 ? -14.689 -26.304 2.503 1.00 76.75 90 CYS A N 1
ATOM 673 C CA . CYS A 1 90 ? -14.347 -24.905 2.223 1.00 76.75 90 CYS A CA 1
ATOM 674 C C . CYS A 1 90 ? -14.317 -24.569 0.711 1.00 76.75 90 CYS A C 1
ATOM 676 O O . CYS A 1 90 ? -14.643 -23.454 0.311 1.00 76.75 90 CYS A O 1
ATOM 678 N N . ASP A 1 91 ? -14.000 -25.559 -0.132 1.00 84.75 91 ASP A N 1
ATOM 679 C CA . ASP A 1 91 ? -13.862 -25.392 -1.584 1.00 84.75 91 ASP A CA 1
ATOM 680 C C . ASP A 1 91 ? -15.177 -25.554 -2.369 1.00 84.75 91 ASP A C 1
ATOM 682 O O . ASP A 1 91 ? -15.228 -25.216 -3.556 1.00 84.75 91 ASP A O 1
ATOM 686 N N . ASP A 1 92 ? -16.234 -26.078 -1.741 1.00 90.88 92 ASP A N 1
ATOM 687 C CA . ASP A 1 92 ? -17.499 -26.336 -2.424 1.00 90.88 92 ASP A CA 1
ATOM 688 C C . ASP A 1 92 ? -18.369 -25.059 -2.428 1.00 90.88 92 ASP A C 1
ATOM 690 O O . ASP A 1 92 ? -18.475 -24.366 -1.406 1.00 90.88 92 ASP A O 1
ATOM 694 N N . PRO A 1 93 ? -18.982 -24.698 -3.573 1.00 93.50 93 PRO A N 1
ATOM 695 C CA . PRO A 1 93 ? -19.864 -23.544 -3.647 1.00 93.50 93 PRO A CA 1
ATOM 696 C C . PRO A 1 93 ? -21.164 -23.824 -2.886 1.00 93.50 93 PRO A C 1
ATOM 698 O O . PRO A 1 93 ? -21.721 -24.917 -2.973 1.00 93.50 93 PRO A O 1
ATOM 701 N N . ILE A 1 94 ? -21.656 -22.822 -2.160 1.00 94.56 94 ILE A N 1
ATOM 702 C CA . ILE A 1 94 ? -22.851 -22.919 -1.325 1.00 94.56 94 ILE A CA 1
ATOM 703 C C . ILE A 1 94 ? -24.054 -22.268 -2.017 1.00 94.56 94 ILE A C 1
ATOM 705 O O . ILE A 1 94 ? -23.942 -21.213 -2.654 1.00 94.56 94 ILE A O 1
ATOM 709 N N . THR A 1 95 ? -25.215 -22.905 -1.905 1.00 95.62 95 THR A N 1
ATOM 710 C CA . THR A 1 95 ? -26.503 -22.406 -2.408 1.00 95.62 95 THR A CA 1
ATOM 711 C C . THR A 1 95 ? -27.275 -21.653 -1.322 1.00 95.62 95 THR A C 1
ATOM 713 O O . THR A 1 95 ? -26.964 -21.731 -0.129 1.00 95.62 95 THR A O 1
ATOM 716 N N . TRP A 1 96 ? -28.288 -20.880 -1.720 1.00 96.25 96 TRP A N 1
ATOM 717 C CA . TRP A 1 96 ? -29.056 -20.068 -0.775 1.00 96.25 96 TRP A CA 1
ATOM 718 C C . TRP A 1 96 ? -29.785 -20.923 0.266 1.00 96.25 96 TRP A C 1
ATOM 720 O O . TRP A 1 96 ? -29.773 -20.592 1.450 1.00 96.25 96 TRP A O 1
ATOM 730 N N . GLU A 1 97 ? -30.380 -22.038 -0.154 1.00 95.94 97 GLU A N 1
ATOM 731 C CA . GLU A 1 97 ? -31.142 -22.935 0.716 1.00 95.94 97 GLU A CA 1
ATOM 732 C C . GLU A 1 97 ? -30.278 -23.485 1.859 1.00 95.94 97 GLU A C 1
ATOM 734 O O . GLU A 1 97 ? -30.746 -23.705 2.978 1.00 95.94 97 GLU A O 1
ATOM 739 N N . GLU A 1 98 ? -28.993 -23.676 1.584 1.00 94.00 98 GLU A N 1
ATOM 740 C CA . GLU A 1 98 ? -28.010 -24.212 2.516 1.00 94.00 98 GLU A CA 1
ATOM 741 C C . GLU A 1 98 ? -27.567 -23.152 3.522 1.00 94.00 98 GLU A C 1
ATOM 743 O O . GLU A 1 98 ? -27.505 -23.427 4.725 1.00 94.00 98 GLU A O 1
ATOM 748 N N . ILE A 1 99 ? -27.343 -21.919 3.056 1.00 95.00 99 ILE A N 1
ATOM 749 C CA . ILE A 1 99 ? -27.102 -20.763 3.926 1.00 95.00 99 ILE A CA 1
ATOM 750 C C . ILE A 1 99 ? -28.312 -20.533 4.836 1.00 95.00 99 ILE A C 1
ATOM 752 O O . ILE A 1 99 ? -28.156 -20.398 6.051 1.00 95.00 99 ILE A O 1
ATOM 756 N N . GLU A 1 100 ? -29.520 -20.524 4.270 1.00 96.50 100 GLU A N 1
ATOM 757 C CA . GLU A 1 100 ? -30.770 -20.327 5.002 1.00 96.50 100 GLU A CA 1
ATOM 758 C C . GLU A 1 100 ? -30.965 -21.418 6.062 1.00 96.50 100 GLU A C 1
ATOM 760 O O . GLU A 1 100 ? -31.248 -21.109 7.224 1.00 96.50 100 GLU A O 1
ATOM 765 N N . SER A 1 101 ? -30.741 -22.683 5.700 1.00 95.50 101 SER A N 1
ATOM 766 C CA . SER A 1 101 ? -30.818 -23.822 6.618 1.00 95.50 101 SER A CA 1
ATOM 767 C C . SER A 1 101 ? -29.787 -23.726 7.748 1.00 95.50 101 SER A C 1
ATOM 769 O O . SER A 1 101 ? -30.132 -23.893 8.924 1.00 95.50 101 SER A O 1
ATOM 771 N N . SER A 1 102 ? -28.537 -23.389 7.421 1.00 94.25 102 SER A N 1
ATOM 772 C CA . SER A 1 102 ? -27.429 -23.303 8.382 1.00 94.25 102 SER A CA 1
ATOM 773 C C . SER A 1 102 ? -27.624 -22.161 9.381 1.00 94.25 102 SER A C 1
ATOM 775 O O . SER A 1 102 ? -27.454 -22.352 10.590 1.00 94.25 102 SER A O 1
ATOM 777 N N . LEU A 1 103 ? -28.055 -20.990 8.895 1.00 94.44 103 LEU A N 1
ATOM 778 C CA . LEU A 1 103 ? -28.356 -19.828 9.730 1.00 94.44 103 LEU A CA 1
ATOM 779 C C . LEU A 1 103 ? -29.609 -20.050 10.580 1.00 94.44 103 LEU A C 1
ATOM 781 O O . LEU A 1 103 ? -29.622 -19.658 11.745 1.00 94.44 103 LEU A O 1
ATOM 785 N N . THR A 1 104 ? -30.657 -20.676 10.039 1.00 95.94 104 THR A N 1
ATOM 786 C CA . THR A 1 104 ? -31.898 -20.946 10.788 1.00 95.94 104 THR A CA 1
ATOM 787 C C . THR A 1 104 ? -31.685 -21.994 11.879 1.00 95.94 104 THR A C 1
ATOM 789 O O . THR A 1 104 ? -32.252 -21.883 12.966 1.00 95.94 104 THR A O 1
ATOM 792 N N . SER A 1 105 ? -30.828 -22.984 11.618 1.00 96.06 105 SER A N 1
ATOM 793 C CA . SER A 1 105 ? -30.471 -24.021 12.592 1.00 96.06 105 SER A CA 1
ATOM 794 C C . SER A 1 105 ? -29.643 -23.476 13.761 1.00 96.06 105 SER A C 1
ATOM 796 O O . SER A 1 105 ? -29.712 -24.021 14.862 1.00 96.06 105 SER A O 1
ATOM 798 N N . ASN A 1 106 ? -28.904 -22.381 13.552 1.00 94.88 106 ASN A N 1
ATOM 799 C CA . ASN A 1 106 ? -27.993 -21.802 14.540 1.00 94.88 106 ASN A CA 1
ATOM 800 C C . ASN A 1 106 ? -28.314 -20.321 14.824 1.00 94.88 106 ASN A C 1
ATOM 802 O O . ASN A 1 106 ? -27.587 -19.4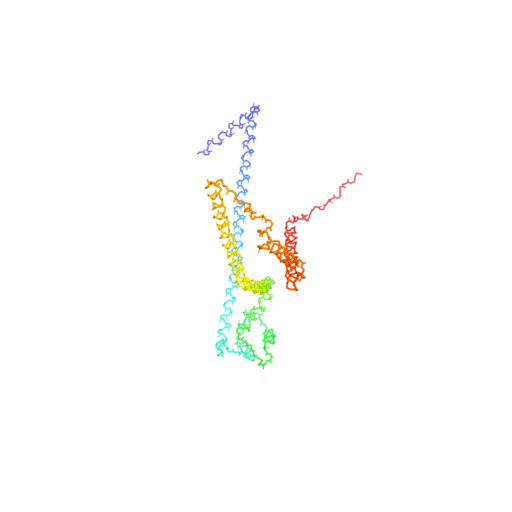28 14.383 1.00 94.88 106 ASN A O 1
ATOM 806 N N . PRO A 1 107 ? -29.362 -20.016 15.616 1.00 93.50 107 PRO A N 1
ATOM 807 C CA . PRO A 1 107 ? -29.751 -18.634 15.917 1.00 93.50 107 PRO A CA 1
ATOM 808 C C . PRO A 1 107 ? -28.670 -17.843 16.673 1.00 93.50 107 PRO A C 1
ATOM 810 O O . PRO A 1 107 ? -28.613 -16.620 16.565 1.00 93.50 107 PRO A O 1
ATOM 813 N N . SER A 1 108 ? -27.771 -18.527 17.389 1.00 92.06 108 SER A N 1
ATOM 814 C CA . SER A 1 108 ? -26.609 -17.917 18.048 1.00 92.06 108 SER A CA 1
ATOM 815 C C . SER A 1 108 ? -25.670 -17.221 17.059 1.00 92.06 108 SER A C 1
ATOM 817 O O . SER A 1 108 ? -25.098 -16.184 17.385 1.00 92.06 108 SER A O 1
ATOM 819 N N . VAL A 1 109 ? -25.536 -17.762 15.845 1.00 90.75 109 VAL A N 1
ATOM 820 C CA . VAL A 1 109 ? -24.721 -17.193 14.764 1.00 90.75 109 VAL A CA 1
ATOM 821 C C . VAL A 1 109 ? -25.344 -15.889 14.272 1.00 90.75 109 VAL A C 1
ATOM 823 O O . VAL A 1 109 ? -24.630 -14.906 14.099 1.00 90.75 109 VAL A O 1
ATOM 826 N N . GLN A 1 110 ? -26.673 -15.855 14.109 1.00 91.88 110 GLN A N 1
ATOM 827 C CA . GLN A 1 110 ? -27.401 -14.649 13.695 1.00 91.88 110 GLN A CA 1
ATOM 828 C C . GLN A 1 110 ? -27.274 -13.532 14.738 1.00 91.88 110 GLN A C 1
ATOM 830 O O . GLN A 1 110 ? -26.983 -12.392 14.382 1.00 91.88 110 GLN A O 1
ATOM 835 N N . GLU A 1 111 ? -27.422 -13.862 16.026 1.00 91.56 111 GLU A N 1
ATOM 836 C CA . GLU A 1 111 ? -27.267 -12.898 17.124 1.00 91.56 111 GLU A CA 1
ATOM 837 C C . GLU A 1 111 ? -25.818 -12.396 17.244 1.00 91.56 111 GLU A C 1
ATOM 839 O O . GLU A 1 111 ? -25.581 -11.204 17.443 1.00 91.56 111 GLU A O 1
ATOM 844 N N . LEU A 1 112 ? -24.830 -13.280 17.069 1.00 88.50 112 LEU A N 1
ATOM 845 C CA . LEU A 1 112 ? -23.416 -12.908 17.119 1.00 88.50 112 LEU A CA 1
ATOM 846 C C . LEU A 1 112 ? -23.008 -12.036 15.925 1.00 88.50 112 LEU A C 1
ATOM 848 O O . LEU A 1 112 ? -22.208 -11.105 16.076 1.00 88.50 112 LEU A O 1
ATOM 852 N N . LEU A 1 113 ? -23.544 -12.323 14.737 1.00 87.75 113 LEU A N 1
ATOM 853 C CA . LEU A 1 113 ? -23.288 -11.556 13.522 1.00 87.75 113 LEU A CA 1
ATOM 854 C C . LEU A 1 113 ? -24.084 -10.252 13.472 1.00 87.75 113 LEU A C 1
ATOM 856 O O . LEU A 1 113 ? -23.563 -9.295 12.901 1.00 87.75 113 LEU A O 1
ATOM 860 N N . ASP A 1 114 ? -25.209 -10.161 14.182 1.00 91.00 114 ASP A N 1
ATOM 861 C CA . ASP A 1 114 ? -26.150 -9.034 14.129 1.00 91.00 114 ASP A CA 1
ATOM 862 C C . ASP A 1 114 ? -26.638 -8.792 12.690 1.00 91.00 114 ASP A C 1
ATOM 864 O O . ASP A 1 114 ? -26.615 -7.678 12.170 1.00 91.00 114 ASP A O 1
ATOM 868 N N . ILE A 1 115 ? -26.984 -9.885 12.000 1.00 91.06 115 ILE A N 1
ATOM 869 C CA . ILE A 1 115 ? -27.392 -9.884 10.591 1.00 91.06 115 ILE A CA 1
ATOM 870 C C . ILE A 1 115 ? -28.740 -10.580 10.475 1.00 91.06 115 ILE A C 1
ATOM 872 O O . ILE A 1 115 ? -28.922 -11.692 10.974 1.00 91.06 115 ILE A O 1
ATOM 876 N N . SER A 1 116 ? -29.685 -9.924 9.802 1.00 94.50 116 SER A N 1
ATOM 877 C CA . SER A 1 116 ? -30.974 -10.530 9.496 1.00 94.50 116 SER A CA 1
ATOM 878 C C . SER A 1 116 ? -30.843 -11.527 8.341 1.00 94.50 116 SER A C 1
ATOM 880 O O . SER A 1 116 ? -30.009 -11.369 7.448 1.00 94.50 116 SER A O 1
ATOM 882 N N . LEU A 1 117 ? -31.705 -12.544 8.318 1.00 95.81 117 LEU A N 1
ATOM 883 C CA . LEU A 1 117 ? -31.740 -13.513 7.218 1.00 95.81 117 LEU A CA 1
ATOM 884 C C . LEU A 1 117 ? -31.999 -12.832 5.858 1.00 95.81 117 LEU A C 1
ATOM 886 O O . LEU A 1 117 ? -31.470 -13.256 4.836 1.00 95.81 117 LEU A O 1
ATOM 890 N N . GLU A 1 118 ? -32.742 -11.721 5.854 1.00 95.94 118 GLU A N 1
ATOM 891 C CA . GLU A 1 118 ? -32.983 -10.912 4.656 1.00 95.94 118 GLU A CA 1
ATOM 892 C C . GLU A 1 118 ? -31.711 -10.204 4.162 1.00 95.94 118 GLU A C 1
ATOM 894 O O . GLU A 1 118 ? -31.460 -10.156 2.957 1.00 95.94 118 GLU A O 1
ATOM 899 N N . ASP A 1 119 ? -30.882 -9.688 5.069 1.00 94.19 119 ASP A N 1
ATOM 900 C CA . ASP A 1 119 ? -29.610 -9.060 4.707 1.00 94.19 119 ASP A CA 1
ATOM 901 C C . ASP A 1 119 ? -28.619 -10.089 4.152 1.00 94.19 119 ASP A C 1
ATOM 903 O O . ASP A 1 119 ? -27.959 -9.825 3.145 1.00 94.19 119 ASP A O 1
ATOM 907 N N . ALA A 1 120 ? -28.570 -11.285 4.750 1.00 95.38 120 ALA A N 1
ATOM 908 C CA . ALA A 1 120 ? -27.792 -12.406 4.227 1.00 95.38 120 ALA A CA 1
ATOM 909 C C . ALA A 1 120 ? -28.261 -12.816 2.817 1.00 95.38 120 ALA A C 1
ATOM 911 O O . ALA A 1 120 ? -27.428 -13.051 1.943 1.00 95.38 120 ALA A O 1
ATOM 912 N N . HIS A 1 121 ? -29.576 -12.823 2.566 1.00 96.38 121 HIS A N 1
ATOM 913 C CA . HIS A 1 121 ? -30.143 -13.115 1.245 1.00 96.38 121 HIS A CA 1
ATOM 914 C C . HIS A 1 121 ? -29.758 -12.072 0.200 1.00 96.38 121 HIS A C 1
ATOM 916 O O . HIS A 1 121 ? -29.321 -12.409 -0.898 1.00 96.38 121 HIS A O 1
ATOM 922 N N . ARG A 1 122 ? -29.867 -10.785 0.542 1.00 94.12 122 ARG A N 1
ATOM 923 C CA . ARG A 1 122 ? -29.454 -9.693 -0.351 1.00 94.12 122 ARG A CA 1
ATOM 924 C C . ARG A 1 122 ? -27.967 -9.775 -0.682 1.00 94.12 122 ARG A C 1
ATOM 926 O O . ARG A 1 122 ? -27.588 -9.555 -1.828 1.00 94.12 122 ARG A O 1
ATOM 933 N N . LEU A 1 123 ? -27.146 -10.108 0.312 1.00 93.69 123 LEU A N 1
ATOM 934 C CA . LEU A 1 123 ? -25.711 -10.285 0.139 1.00 93.69 123 LEU A CA 1
ATOM 935 C C . LEU A 1 123 ? -25.394 -11.483 -0.766 1.00 93.69 123 LEU A C 1
ATOM 937 O O . LEU A 1 123 ? -24.543 -11.371 -1.642 1.00 93.69 123 LEU A O 1
ATOM 941 N N . PHE A 1 124 ? -26.115 -12.593 -0.604 1.00 96.00 124 PHE A N 1
ATOM 942 C CA . PHE A 1 124 ? -26.004 -13.753 -1.484 1.00 96.00 124 PHE A CA 1
ATOM 943 C C . PHE A 1 124 ? -26.329 -13.391 -2.937 1.00 96.00 124 PHE A C 1
ATOM 945 O O . PHE A 1 124 ? -25.521 -13.648 -3.822 1.00 96.00 124 PHE A O 1
ATOM 952 N N . LEU A 1 125 ? -27.455 -12.712 -3.177 1.00 94.69 125 LEU A N 1
ATOM 953 C CA . LEU A 1 125 ? -27.857 -12.272 -4.519 1.00 94.69 125 LEU A CA 1
ATOM 954 C C . LEU A 1 125 ? -26.845 -11.323 -5.172 1.00 94.69 125 LEU A C 1
ATOM 956 O O . LEU A 1 125 ? -26.760 -11.268 -6.393 1.00 94.69 125 LEU A O 1
ATOM 960 N N . GLN A 1 126 ? -26.096 -10.560 -4.375 1.00 92.31 126 GLN A N 1
ATOM 961 C CA . GLN A 1 126 ? -25.052 -9.672 -4.881 1.00 92.31 126 GLN A CA 1
ATOM 962 C C . GLN A 1 126 ? -23.774 -10.426 -5.287 1.00 92.31 126 GLN A C 1
ATOM 964 O O . GLN A 1 126 ? -23.009 -9.919 -6.106 1.00 92.31 126 GLN A O 1
ATOM 969 N N . LEU A 1 127 ? -23.521 -11.591 -4.689 1.00 93.19 127 LEU A N 1
ATOM 970 C CA . LEU A 1 127 ? -22.311 -12.388 -4.910 1.00 93.19 127 LEU A CA 1
ATOM 971 C C . LEU A 1 127 ? -22.519 -13.553 -5.871 1.00 93.19 127 LEU A C 1
ATOM 973 O O . LEU A 1 127 ? -21.538 -14.044 -6.419 1.00 93.19 127 LEU A O 1
ATOM 977 N N . ALA A 1 128 ? -23.754 -14.029 -6.016 1.00 93.19 128 ALA A N 1
ATOM 978 C CA . ALA A 1 128 ? -24.083 -15.130 -6.902 1.00 93.19 128 ALA A CA 1
ATOM 979 C C . ALA A 1 128 ? -23.732 -14.762 -8.344 1.00 93.19 128 ALA A C 1
ATOM 981 O O . ALA A 1 128 ? -24.240 -13.782 -8.889 1.00 93.19 128 ALA A O 1
ATOM 982 N N . ASP A 1 129 ? -22.869 -15.573 -8.952 1.00 82.44 129 ASP A N 1
ATOM 983 C CA . ASP A 1 129 ? -22.595 -15.485 -10.378 1.00 82.44 129 ASP A CA 1
ATOM 984 C C . ASP A 1 129 ? -23.836 -15.936 -11.169 1.00 82.44 129 ASP A C 1
ATOM 986 O O . ASP A 1 129 ? -24.518 -16.901 -10.804 1.00 82.44 129 ASP A O 1
ATOM 990 N N . ASP A 1 130 ? -24.109 -15.253 -12.287 1.00 81.69 130 ASP A N 1
ATOM 991 C CA . ASP A 1 130 ? -25.310 -15.450 -13.117 1.00 81.69 130 ASP A CA 1
ATOM 992 C C . ASP A 1 130 ? -25.478 -16.890 -13.656 1.00 81.69 130 ASP A C 1
ATOM 994 O O . ASP A 1 130 ? -26.558 -17.242 -14.134 1.00 81.69 130 ASP A O 1
ATOM 998 N N . SER A 1 131 ? -24.426 -17.719 -13.645 1.00 80.94 131 SER A N 1
ATOM 999 C CA . SER A 1 131 ? -24.434 -19.036 -14.294 1.00 80.94 131 SER A CA 1
ATOM 1000 C C . SER A 1 131 ? -25.053 -20.150 -13.457 1.00 80.94 131 SER A C 1
ATOM 1002 O O . SER A 1 131 ? -25.782 -20.967 -14.016 1.00 80.94 131 SER A O 1
ATOM 1004 N N . ASP A 1 132 ? -24.787 -20.186 -12.149 1.00 86.38 132 ASP A N 1
ATOM 1005 C CA . ASP A 1 132 ? -25.049 -21.381 -11.329 1.00 86.38 132 ASP A CA 1
ATOM 1006 C C . ASP A 1 132 ? -25.824 -21.085 -10.039 1.00 86.38 132 ASP A C 1
ATOM 1008 O O . ASP A 1 132 ? -26.268 -22.011 -9.363 1.00 86.38 132 ASP A O 1
ATOM 1012 N N . GLY A 1 133 ? -26.031 -19.804 -9.702 1.00 92.06 133 GLY A N 1
ATOM 1013 C CA . GLY A 1 133 ? -26.787 -19.419 -8.508 1.00 92.06 133 GLY A CA 1
ATOM 1014 C C . GLY A 1 133 ? -26.151 -19.914 -7.206 1.00 92.06 133 GLY A C 1
ATOM 1015 O O . GLY A 1 133 ? -26.856 -20.127 -6.226 1.00 92.06 133 GLY A O 1
ATOM 1016 N N . SER A 1 134 ? -24.835 -20.119 -7.207 1.00 94.88 134 SER A N 1
ATOM 1017 C CA . SER A 1 134 ? -24.045 -20.561 -6.060 1.00 94.88 134 SER A CA 1
ATOM 1018 C C . SER A 1 134 ? -22.915 -19.573 -5.795 1.00 94.88 134 SER A C 1
ATOM 1020 O O . SER A 1 134 ? -22.411 -18.947 -6.728 1.00 94.88 134 SER A O 1
ATOM 1022 N N . VAL A 1 135 ? -22.492 -19.447 -4.541 1.00 94.31 135 VAL A N 1
ATOM 1023 C CA . VAL A 1 135 ? -21.421 -18.529 -4.127 1.00 94.31 135 VAL A CA 1
ATOM 1024 C C . VAL A 1 135 ? -20.311 -19.340 -3.472 1.00 94.31 135 VAL A C 1
ATOM 1026 O O . VAL A 1 135 ? -20.586 -20.279 -2.736 1.00 94.31 135 VAL A O 1
ATOM 1029 N N . GLY A 1 136 ? -19.045 -18.995 -3.705 1.00 92.12 136 GLY A N 1
ATOM 1030 C CA . GLY A 1 136 ? -17.950 -19.607 -2.946 1.00 92.12 136 GLY A CA 1
ATOM 1031 C C . GLY A 1 136 ? -18.089 -19.300 -1.450 1.00 92.12 136 GLY A C 1
ATOM 1032 O O . GLY A 1 136 ? -18.265 -18.137 -1.082 1.00 92.12 136 GLY A O 1
ATOM 1033 N N . THR A 1 137 ? -17.993 -20.318 -0.592 1.00 91.56 137 THR A N 1
ATOM 1034 C CA . THR A 1 137 ? -18.185 -20.190 0.866 1.00 91.56 137 THR A CA 1
ATOM 1035 C C . THR A 1 137 ? -17.322 -19.073 1.465 1.00 91.56 137 THR A C 1
ATOM 1037 O O . THR A 1 137 ? -17.841 -18.187 2.146 1.00 91.56 137 THR A O 1
ATOM 1040 N N . ASP A 1 138 ? -16.038 -19.010 1.101 1.00 88.94 138 ASP A N 1
ATOM 1041 C CA . ASP A 1 138 ? -15.122 -17.941 1.522 1.00 88.94 138 ASP A CA 1
ATOM 1042 C C . ASP A 1 138 ? -15.576 -16.542 1.090 1.00 88.94 138 ASP A C 1
ATOM 1044 O O . ASP A 1 138 ? -15.503 -15.586 1.866 1.00 88.94 138 ASP A O 1
ATOM 1048 N N . ALA A 1 139 ? -16.068 -16.403 -0.145 1.00 88.94 139 ALA A N 1
ATOM 1049 C CA . ALA A 1 139 ? -16.534 -15.126 -0.678 1.00 88.94 139 ALA A CA 1
ATOM 1050 C C . ALA A 1 139 ? -17.795 -14.644 0.051 1.00 88.94 139 ALA A C 1
ATOM 1052 O O . ALA A 1 139 ? -17.922 -13.448 0.343 1.00 88.94 139 ALA A O 1
ATOM 1053 N N . PHE A 1 140 ? -18.697 -15.571 0.389 1.00 92.19 140 PHE A N 1
ATOM 1054 C CA . PHE A 1 140 ? -19.879 -15.282 1.191 1.00 92.19 140 PHE A CA 1
ATOM 1055 C C . PHE A 1 140 ? -19.497 -14.868 2.615 1.00 92.19 140 PHE A C 1
ATOM 1057 O O . PHE A 1 140 ? -19.893 -13.785 3.050 1.00 92.19 140 PHE A O 1
ATOM 1064 N N . ILE A 1 141 ? -18.669 -15.658 3.312 1.00 90.06 141 ILE A N 1
ATOM 1065 C CA . ILE A 1 141 ? -18.187 -15.353 4.669 1.00 90.06 141 ILE A CA 1
ATOM 1066 C C . ILE A 1 141 ? -17.501 -13.985 4.689 1.00 90.06 141 ILE A C 1
ATOM 1068 O O . ILE A 1 141 ? -17.866 -13.116 5.483 1.00 90.06 141 ILE A O 1
ATOM 1072 N N . PHE A 1 142 ? -16.555 -13.748 3.779 1.00 86.88 142 PHE A N 1
ATOM 1073 C CA . PHE A 1 142 ? -15.834 -12.481 3.688 1.00 86.88 142 PHE A CA 1
ATOM 1074 C C . PHE A 1 142 ? -16.778 -11.290 3.489 1.00 86.88 142 PHE A C 1
ATOM 1076 O O . PHE A 1 142 ? -16.643 -10.254 4.143 1.00 86.88 142 PHE A O 1
ATOM 1083 N N . SER A 1 143 ? -17.775 -11.441 2.623 1.00 90.00 143 SER A N 1
ATOM 1084 C CA . SER A 1 143 ? -18.745 -10.385 2.342 1.00 90.00 143 SER A CA 1
ATOM 1085 C C . SER A 1 143 ? -19.704 -10.148 3.505 1.00 90.00 143 SER A C 1
ATOM 1087 O O . SER A 1 143 ? -20.047 -9.002 3.791 1.00 90.00 143 SER A O 1
ATOM 1089 N N . LEU A 1 144 ? -20.074 -11.199 4.232 1.00 90.00 144 LEU A N 1
ATOM 1090 C CA . LEU A 1 144 ? -20.872 -11.113 5.450 1.00 90.00 144 LEU A CA 1
ATOM 1091 C C . LEU A 1 144 ? -20.121 -10.321 6.539 1.00 90.00 144 LEU A C 1
ATOM 1093 O O . LEU A 1 144 ? -20.682 -9.427 7.179 1.00 90.00 144 LEU A O 1
ATOM 1097 N N . PHE A 1 145 ? -18.816 -10.577 6.686 1.00 84.88 145 PHE A N 1
ATOM 1098 C CA . PHE A 1 145 ? -17.934 -9.791 7.552 1.00 84.88 145 PHE A CA 1
ATOM 1099 C C . PHE A 1 145 ? -17.817 -8.348 7.090 1.00 84.88 145 PHE A C 1
ATOM 1101 O O . PHE A 1 145 ? -17.885 -7.436 7.915 1.00 84.88 145 PHE A O 1
ATOM 1108 N N . LYS A 1 146 ? -17.691 -8.127 5.781 1.00 83.38 146 LYS A N 1
ATOM 1109 C CA . LYS A 1 146 ? -17.673 -6.786 5.206 1.00 83.38 146 LYS A CA 1
ATOM 1110 C C . LYS A 1 146 ? -18.968 -6.043 5.528 1.00 83.38 146 LYS A C 1
ATOM 1112 O O . LYS A 1 146 ? -18.905 -4.905 5.970 1.00 83.38 146 LYS A O 1
ATOM 1117 N N . LEU A 1 147 ? -20.128 -6.683 5.408 1.00 86.00 147 LEU A N 1
ATOM 1118 C CA . LEU A 1 147 ? -21.419 -6.086 5.754 1.00 86.00 147 LEU A CA 1
ATOM 1119 C C . LEU A 1 147 ? -21.489 -5.686 7.240 1.00 86.00 147 LEU A C 1
ATOM 1121 O O . LEU A 1 147 ? -21.872 -4.557 7.555 1.00 86.00 147 LEU A O 1
ATOM 1125 N N . LYS A 1 148 ? -21.029 -6.560 8.145 1.00 81.25 148 LYS A N 1
ATOM 1126 C CA . LYS A 1 148 ? -20.929 -6.274 9.589 1.00 81.25 148 LYS A CA 1
ATOM 1127 C C . LYS A 1 148 ? -19.923 -5.158 9.904 1.00 81.25 148 LYS A C 1
ATOM 1129 O O . LYS A 1 148 ? -20.144 -4.345 10.796 1.00 81.25 148 LYS A O 1
ATOM 1134 N N . ALA A 1 149 ? -18.810 -5.110 9.184 1.00 72.81 149 ALA A N 1
ATOM 1135 C CA . ALA A 1 149 ? -17.803 -4.064 9.312 1.00 72.81 149 ALA A CA 1
ATOM 1136 C C . ALA A 1 149 ? -18.321 -2.702 8.826 1.00 72.81 149 ALA A C 1
ATOM 1138 O O . ALA A 1 149 ? -18.128 -1.683 9.490 1.00 72.81 149 ALA A O 1
ATOM 1139 N N . ILE A 1 150 ? -19.026 -2.682 7.691 1.00 60.53 150 ILE A N 1
ATOM 1140 C CA . ILE A 1 150 ? -19.616 -1.477 7.096 1.00 60.53 150 ILE A CA 1
ATOM 1141 C C . ILE A 1 150 ? -20.605 -0.819 8.065 1.00 60.53 150 ILE A C 1
ATOM 1143 O O . ILE A 1 150 ? -20.639 0.410 8.147 1.00 60.53 150 ILE A O 1
ATOM 1147 N N . SER A 1 151 ? -21.363 -1.605 8.838 1.00 57.94 151 SER A N 1
ATOM 1148 C CA . SER A 1 151 ? -22.315 -1.060 9.814 1.00 57.94 151 SER A CA 1
ATOM 1149 C C . SER A 1 151 ? -21.647 -0.351 11.003 1.00 57.94 151 SER A C 1
ATOM 1151 O O . SER A 1 151 ? -22.308 0.437 11.681 1.00 57.94 151 SER A O 1
ATOM 1153 N N . LYS A 1 152 ? -20.337 -0.551 11.233 1.00 60.88 152 LYS A N 1
ATOM 1154 C CA . LYS A 1 152 ? -19.599 0.046 12.362 1.00 60.88 152 LYS A CA 1
ATOM 1155 C C . LYS A 1 152 ? -18.460 0.995 12.000 1.00 60.88 152 LYS A C 1
ATOM 1157 O O . LYS A 1 152 ? -18.129 1.843 12.825 1.00 60.88 152 LYS A O 1
ATOM 1162 N N . SER A 1 153 ? -17.860 0.912 10.815 1.00 56.25 153 SER A N 1
ATOM 1163 C CA . SER A 1 153 ? -16.619 1.646 10.538 1.00 56.25 153 SER A CA 1
ATOM 1164 C C . SER A 1 153 ? -16.614 2.331 9.174 1.00 56.25 153 SER A C 1
ATOM 1166 O O . SER A 1 153 ? -16.118 1.801 8.179 1.00 56.25 153 SER A O 1
ATOM 1168 N N . ILE A 1 154 ? -17.053 3.589 9.157 1.00 54.62 154 ILE A N 1
ATOM 1169 C CA . ILE A 1 154 ? -16.688 4.551 8.101 1.00 54.62 154 ILE A CA 1
ATOM 1170 C C . ILE A 1 154 ? -15.158 4.560 7.890 1.00 54.62 154 ILE A C 1
ATOM 1172 O O . ILE A 1 154 ? -14.673 4.724 6.772 1.00 54.62 154 ILE A O 1
ATOM 1176 N N . GLU A 1 155 ? -14.391 4.324 8.958 1.00 55.66 155 GLU A N 1
ATOM 1177 C CA . GLU A 1 155 ? -12.930 4.250 8.928 1.00 55.66 155 GLU A CA 1
ATOM 1178 C C . GLU A 1 155 ? -12.393 3.030 8.169 1.00 55.66 155 GLU A C 1
ATOM 1180 O O . GLU A 1 155 ? -11.472 3.191 7.371 1.00 55.66 155 GLU A O 1
ATOM 1185 N N . MET A 1 156 ? -12.983 1.838 8.318 1.00 65.69 156 MET A N 1
ATOM 1186 C CA . MET A 1 156 ? -12.517 0.664 7.567 1.00 65.69 156 MET A CA 1
ATOM 1187 C C . MET A 1 156 ? -12.901 0.758 6.090 1.00 65.69 156 MET A C 1
ATOM 1189 O O . MET A 1 156 ? -12.102 0.395 5.235 1.00 65.69 156 MET A O 1
ATOM 1193 N N . LEU A 1 157 ? -14.042 1.384 5.771 1.00 59.16 157 LEU A N 1
ATOM 1194 C CA . LEU A 1 157 ? -14.395 1.717 4.387 1.00 59.16 157 LEU A CA 1
ATOM 1195 C C . LEU A 1 157 ? -13.374 2.666 3.738 1.00 59.16 157 LEU A C 1
ATOM 1197 O O . LEU A 1 157 ? -13.051 2.542 2.557 1.00 59.16 157 LEU A O 1
ATOM 1201 N N . SER A 1 158 ? -12.861 3.623 4.517 1.00 67.81 158 SER A N 1
ATOM 1202 C CA . SER A 1 158 ? -11.796 4.531 4.082 1.00 67.81 158 SER A CA 1
ATOM 1203 C C . SER A 1 158 ? -10.485 3.778 3.844 1.00 67.81 158 SER A C 1
ATOM 1205 O O . SER A 1 158 ? -9.796 4.066 2.865 1.00 67.81 158 SER A O 1
ATOM 1207 N N . ILE A 1 159 ? -10.156 2.792 4.687 1.00 75.94 159 ILE A N 1
ATOM 1208 C CA . ILE A 1 159 ? -8.970 1.941 4.517 1.00 75.94 159 ILE A CA 1
ATOM 1209 C C . ILE A 1 159 ? -9.095 1.083 3.256 1.00 75.94 159 ILE A C 1
ATOM 1211 O O . ILE A 1 159 ? -8.185 1.122 2.432 1.00 75.94 159 ILE A O 1
ATOM 1215 N N . ASP A 1 160 ? -10.217 0.389 3.056 1.00 73.19 160 ASP A N 1
ATOM 1216 C CA . ASP A 1 160 ? -10.466 -0.420 1.854 1.00 73.19 160 ASP A CA 1
ATOM 1217 C C . ASP A 1 160 ? -10.345 0.435 0.587 1.00 73.19 160 ASP A C 1
ATOM 1219 O O . ASP A 1 160 ? -9.628 0.087 -0.349 1.00 73.19 160 ASP A O 1
ATOM 1223 N N . TYR A 1 161 ? -10.962 1.621 0.581 1.00 72.75 161 TYR A N 1
ATOM 1224 C CA . TYR A 1 161 ? -10.852 2.558 -0.537 1.00 72.75 161 TYR A CA 1
ATOM 1225 C C . TYR A 1 161 ? -9.406 3.026 -0.776 1.00 72.75 161 TYR A C 1
ATOM 1227 O O . TYR A 1 161 ? -8.969 3.162 -1.922 1.00 72.75 161 TYR A O 1
ATOM 1235 N N . GLN A 1 162 ? -8.638 3.276 0.289 1.00 77.06 162 GLN A N 1
ATOM 1236 C CA . GLN A 1 162 ? -7.224 3.632 0.171 1.00 77.06 162 GLN A CA 1
ATOM 1237 C C . GLN A 1 162 ? -6.381 2.469 -0.364 1.00 77.06 162 GLN A C 1
ATOM 1239 O O . GLN A 1 162 ? -5.488 2.713 -1.177 1.00 77.06 162 GLN A O 1
ATOM 1244 N N . GLN A 1 163 ? -6.674 1.230 0.038 1.00 83.94 163 GLN A N 1
ATOM 1245 C CA . GLN A 1 163 ? -6.004 0.025 -0.455 1.00 83.94 163 GLN A CA 1
ATOM 1246 C C . GLN A 1 163 ? -6.312 -0.223 -1.934 1.00 83.94 163 GLN A C 1
ATOM 1248 O O . GLN A 1 163 ? -5.381 -0.368 -2.725 1.00 83.94 163 GLN A O 1
ATOM 1253 N N . GLU A 1 164 ? -7.584 -0.169 -2.332 1.00 79.81 164 GLU A N 1
ATOM 1254 C CA . GLU A 1 164 ? -8.029 -0.285 -3.728 1.00 79.81 164 GLU A CA 1
ATOM 1255 C C . GLU A 1 164 ? -7.319 0.756 -4.610 1.00 79.81 164 GLU A C 1
ATOM 1257 O O . GLU A 1 164 ? -6.716 0.444 -5.640 1.00 79.81 164 GLU A O 1
ATOM 1262 N N . LYS A 1 165 ? -7.284 2.014 -4.151 1.00 77.81 165 LYS A N 1
ATOM 1263 C CA . LYS A 1 165 ? -6.612 3.110 -4.856 1.00 77.81 165 LYS A CA 1
ATOM 1264 C C . LYS A 1 165 ? -5.094 2.936 -4.909 1.00 77.81 165 LYS A C 1
ATOM 1266 O O . LYS A 1 165 ? -4.465 3.333 -5.894 1.00 77.81 165 LYS A O 1
ATOM 1271 N N . ALA A 1 166 ? -4.484 2.372 -3.868 1.00 84.19 166 ALA A N 1
ATOM 1272 C CA . ALA A 1 166 ? -3.061 2.052 -3.858 1.00 84.19 166 ALA A CA 1
ATOM 1273 C C . ALA A 1 166 ? -2.734 0.933 -4.860 1.00 84.19 166 ALA A C 1
ATOM 1275 O O . ALA A 1 166 ? -1.773 1.068 -5.618 1.00 84.19 166 ALA A O 1
ATOM 1276 N N . LEU A 1 167 ? -3.559 -0.116 -4.924 1.00 90.44 167 LEU A N 1
ATOM 1277 C CA . LEU A 1 167 ? -3.423 -1.211 -5.887 1.00 90.44 167 LEU A CA 1
ATOM 1278 C C . LEU A 1 167 ? -3.593 -0.722 -7.329 1.00 90.44 167 LEU A C 1
ATOM 1280 O O . LEU A 1 167 ? -2.779 -1.060 -8.190 1.00 90.44 167 LEU A O 1
ATOM 1284 N N . GLN A 1 168 ? -4.569 0.150 -7.587 1.00 85.62 168 GLN A N 1
ATOM 1285 C CA . GLN A 1 168 ? -4.752 0.768 -8.900 1.00 85.62 168 GLN A CA 1
ATOM 1286 C C . GLN A 1 168 ? -3.514 1.572 -9.329 1.00 85.62 168 GLN A C 1
ATOM 1288 O O . GLN A 1 168 ? -3.008 1.401 -10.440 1.00 85.62 168 GLN A O 1
ATOM 1293 N N . ARG A 1 169 ? -2.966 2.404 -8.433 1.00 87.50 169 ARG A N 1
ATOM 1294 C CA . ARG A 1 169 ? -1.729 3.164 -8.694 1.00 87.50 169 ARG A CA 1
ATOM 1295 C C . ARG A 1 169 ? -0.532 2.250 -8.948 1.00 87.50 169 ARG A C 1
ATOM 1297 O O . ARG A 1 169 ? 0.302 2.554 -9.800 1.00 87.50 169 ARG A O 1
ATOM 1304 N N . LEU A 1 170 ? -0.439 1.132 -8.228 1.00 92.50 170 LEU A N 1
ATOM 1305 C CA . LEU A 1 170 ? 0.616 0.142 -8.432 1.00 92.50 170 LEU A CA 1
ATOM 1306 C C . LEU A 1 170 ? 0.501 -0.521 -9.813 1.00 92.50 170 LEU A C 1
ATOM 1308 O O . LEU A 1 170 ? 1.515 -0.686 -10.491 1.00 92.50 170 LEU A O 1
ATOM 1312 N N . ALA A 1 171 ? -0.717 -0.836 -10.263 1.00 91.31 171 ALA A N 1
ATOM 1313 C CA . ALA A 1 171 ? -0.966 -1.376 -11.598 1.00 91.31 171 ALA A CA 1
ATOM 1314 C C . ALA A 1 171 ? -0.604 -0.370 -12.710 1.00 91.31 171 ALA A C 1
ATOM 1316 O O . ALA A 1 171 ? 0.051 -0.729 -13.691 1.00 91.31 171 ALA A O 1
ATOM 1317 N N . GLU A 1 172 ? -0.955 0.909 -12.545 1.00 89.69 172 GLU A N 1
ATOM 1318 C CA . GLU A 1 172 ? -0.563 1.987 -13.467 1.00 89.69 172 GLU A CA 1
ATOM 1319 C C . GLU A 1 172 ? 0.961 2.165 -13.538 1.00 89.69 172 GLU A C 1
ATOM 1321 O O . GLU A 1 172 ? 1.537 2.284 -14.629 1.00 89.69 172 GLU A O 1
ATOM 1326 N N . LEU A 1 173 ? 1.634 2.130 -12.384 1.00 94.62 173 LEU A N 1
ATOM 1327 C CA . LEU A 1 173 ? 3.091 2.188 -12.304 1.00 94.62 173 LEU A CA 1
ATOM 1328 C C . LEU A 1 173 ? 3.730 0.979 -12.992 1.00 94.62 173 LEU A C 1
ATOM 1330 O O . LEU A 1 173 ? 4.665 1.147 -13.775 1.00 94.62 173 LEU A O 1
ATOM 1334 N N . HIS A 1 174 ? 3.209 -0.225 -12.750 1.00 95.38 174 HIS A N 1
ATOM 1335 C CA . HIS A 1 174 ? 3.689 -1.449 -13.386 1.00 95.38 174 HIS A CA 1
ATOM 1336 C C . HIS A 1 174 ? 3.583 -1.365 -14.914 1.00 95.38 174 HIS A C 1
ATOM 1338 O O . HIS A 1 174 ? 4.553 -1.640 -15.620 1.00 95.38 174 HIS A O 1
ATOM 1344 N N . ASN A 1 175 ? 2.444 -0.900 -15.434 1.00 93.44 175 ASN A N 1
ATOM 1345 C CA . ASN A 1 175 ? 2.252 -0.703 -16.870 1.00 93.44 175 ASN A CA 1
ATOM 1346 C C . ASN A 1 175 ? 3.222 0.337 -17.446 1.00 93.44 175 ASN A C 1
ATOM 1348 O O . ASN A 1 175 ? 3.807 0.119 -18.509 1.00 93.44 175 ASN A O 1
ATOM 1352 N N . THR A 1 176 ? 3.452 1.435 -16.724 1.00 93.88 176 THR A N 1
ATOM 1353 C CA . THR A 1 176 ? 4.409 2.477 -17.123 1.00 93.88 176 THR A CA 1
ATOM 1354 C C . THR A 1 176 ? 5.842 1.942 -17.170 1.00 93.88 176 THR A C 1
ATOM 1356 O O . THR A 1 176 ? 6.561 2.181 -18.142 1.00 93.88 176 THR A O 1
ATOM 1359 N N . LEU A 1 177 ? 6.251 1.170 -16.158 1.00 94.06 177 LEU A N 1
ATOM 1360 C CA . LEU A 1 177 ? 7.562 0.519 -16.114 1.00 94.06 177 LEU A CA 1
ATOM 1361 C C . LEU A 1 177 ? 7.723 -0.509 -17.236 1.00 94.06 177 LEU A C 1
ATOM 1363 O O . LEU A 1 177 ? 8.775 -0.581 -17.865 1.00 94.06 177 LEU A O 1
ATOM 1367 N N . ARG A 1 178 ? 6.674 -1.275 -17.547 1.00 97.62 178 ARG A N 1
ATOM 1368 C CA . ARG A 1 178 ? 6.711 -2.244 -18.648 1.00 97.62 178 ARG A CA 1
ATOM 1369 C C . ARG A 1 178 ? 6.949 -1.558 -19.995 1.00 97.62 178 ARG A C 1
ATOM 1371 O O . ARG A 1 178 ? 7.753 -2.033 -20.795 1.00 97.62 178 ARG A O 1
ATOM 1378 N N . LEU A 1 179 ? 6.283 -0.427 -20.233 1.00 93.50 179 LEU A N 1
ATOM 1379 C CA . LEU A 1 179 ? 6.460 0.369 -21.449 1.00 93.50 179 LEU A CA 1
ATOM 1380 C C . LEU A 1 179 ? 7.857 0.999 -21.534 1.00 93.50 179 LEU A C 1
ATOM 1382 O O . LEU A 1 179 ? 8.462 0.990 -22.606 1.00 93.50 179 LEU A O 1
ATOM 1386 N N . SER A 1 180 ? 8.397 1.511 -20.423 1.00 94.56 180 SER A N 1
ATOM 1387 C CA . SER A 1 180 ? 9.743 2.096 -20.416 1.00 94.56 180 SER A CA 1
ATOM 1388 C C . SER A 1 180 ? 10.828 1.043 -20.658 1.00 94.56 180 SER A C 1
ATOM 1390 O O . SER A 1 180 ? 11.737 1.289 -21.450 1.00 94.56 180 SER A O 1
ATOM 1392 N N . ILE A 1 181 ? 10.696 -0.150 -20.067 1.00 97.00 181 ILE A N 1
ATOM 1393 C CA . ILE A 1 181 ? 11.599 -1.285 -20.308 1.00 97.00 181 ILE A CA 1
ATOM 1394 C C . ILE A 1 181 ? 11.579 -1.681 -21.785 1.00 97.00 181 ILE A C 1
ATOM 1396 O O . ILE A 1 181 ? 12.644 -1.800 -22.391 1.00 97.00 181 ILE A O 1
ATOM 1400 N N . ALA A 1 182 ? 10.395 -1.818 -22.387 1.00 92.81 182 ALA A N 1
ATOM 1401 C CA . ALA A 1 182 ? 10.275 -2.128 -23.811 1.00 92.81 182 ALA A CA 1
ATOM 1402 C C . ALA A 1 182 ? 10.939 -1.047 -24.690 1.00 92.81 182 ALA A C 1
ATOM 1404 O O . ALA A 1 182 ? 11.649 -1.362 -25.647 1.00 92.81 182 ALA A O 1
ATOM 1405 N N . GLY A 1 183 ? 10.779 0.231 -24.330 1.00 92.62 183 GLY A N 1
ATOM 1406 C CA . GLY A 1 183 ? 11.434 1.344 -25.020 1.00 92.62 183 GLY A CA 1
ATOM 1407 C C . GLY A 1 183 ? 12.963 1.308 -24.918 1.00 92.62 183 GLY A C 1
ATOM 1408 O O . GLY A 1 183 ? 13.653 1.500 -25.920 1.00 92.62 183 GLY A O 1
ATOM 1409 N N . VAL A 1 184 ? 13.509 1.023 -23.732 1.00 95.69 184 VAL A N 1
ATOM 1410 C CA . VAL A 1 184 ? 14.961 0.879 -23.530 1.00 95.69 184 VAL A CA 1
ATOM 1411 C C . VAL A 1 184 ? 15.500 -0.317 -24.311 1.00 95.69 184 VAL A C 1
ATOM 1413 O O . VAL A 1 184 ? 16.502 -0.175 -25.006 1.00 95.69 184 VAL A O 1
ATOM 1416 N N . GLN A 1 185 ? 14.818 -1.463 -24.269 1.00 96.12 185 GLN A N 1
ATOM 1417 C CA . GLN A 1 185 ? 15.207 -2.654 -25.028 1.00 96.12 185 GLN A CA 1
ATOM 1418 C C . GLN A 1 185 ? 15.263 -2.379 -26.532 1.00 96.12 185 GLN A C 1
ATOM 1420 O O . GLN A 1 185 ? 16.244 -2.738 -27.179 1.00 96.12 185 GLN A O 1
ATOM 1425 N N . SER A 1 186 ? 14.270 -1.672 -27.080 1.00 96.00 186 SER A N 1
ATOM 1426 C CA . SER A 1 186 ? 14.278 -1.281 -28.492 1.00 96.00 186 SER A CA 1
ATOM 1427 C C . SER A 1 186 ? 15.493 -0.420 -28.844 1.00 96.00 186 SER A C 1
ATOM 1429 O O . SER A 1 186 ? 16.123 -0.658 -29.868 1.00 96.00 186 SER A O 1
ATOM 1431 N N . ARG A 1 187 ? 15.854 0.555 -27.999 1.00 92.56 187 ARG A N 1
ATOM 1432 C CA . ARG A 1 187 ? 17.022 1.422 -28.237 1.00 92.56 187 ARG A CA 1
ATOM 1433 C C . ARG A 1 187 ? 18.340 0.664 -28.137 1.00 92.56 187 ARG A C 1
ATOM 1435 O O . ARG A 1 187 ? 19.233 0.900 -28.944 1.00 92.56 187 ARG A O 1
ATOM 1442 N N . VAL A 1 188 ? 18.454 -0.248 -27.172 1.00 97.06 188 VAL A N 1
ATOM 1443 C CA . VAL A 1 188 ? 19.636 -1.106 -27.025 1.00 97.06 188 VAL A CA 1
ATOM 1444 C C . VAL A 1 188 ? 19.809 -1.979 -28.265 1.00 97.06 188 VAL A C 1
ATOM 1446 O O . VAL A 1 188 ? 20.912 -2.049 -28.792 1.00 97.06 188 VAL A O 1
ATOM 1449 N N . LEU A 1 189 ? 18.732 -2.572 -28.788 1.00 95.50 189 LEU A N 1
ATOM 1450 C CA . LEU A 1 189 ? 18.790 -3.353 -30.026 1.00 95.50 189 LEU A CA 1
ATOM 1451 C C . LEU A 1 189 ? 19.215 -2.504 -31.231 1.00 95.50 189 LEU A C 1
ATOM 1453 O O . LEU A 1 189 ? 20.067 -2.940 -32.002 1.00 95.50 189 LEU A O 1
ATOM 1457 N N . THR A 1 190 ? 18.697 -1.279 -31.366 1.00 94.88 190 THR A N 1
ATOM 1458 C CA . THR A 1 190 ? 19.144 -0.346 -32.415 1.00 94.88 190 THR A CA 1
ATOM 1459 C C . THR A 1 190 ? 20.632 -0.024 -32.285 1.00 94.88 190 THR A C 1
ATOM 1461 O O . THR A 1 190 ? 21.358 -0.051 -33.276 1.00 94.88 190 THR A O 1
ATOM 1464 N N . PHE A 1 191 ? 21.114 0.230 -31.066 1.00 96.44 191 PHE A N 1
ATOM 1465 C CA . PHE A 1 191 ? 22.532 0.491 -30.821 1.00 96.44 191 PHE A CA 1
ATOM 1466 C C . PHE A 1 191 ? 23.402 -0.728 -31.156 1.00 96.44 191 PHE A C 1
ATOM 1468 O O . PHE A 1 191 ? 24.423 -0.593 -31.827 1.00 96.44 191 PHE A O 1
ATOM 1475 N N . MET A 1 192 ? 22.965 -1.932 -30.769 1.00 96.62 192 MET A N 1
ATOM 1476 C CA . MET A 1 192 ? 23.651 -3.178 -31.122 1.00 96.62 192 MET A CA 1
ATOM 1477 C C . MET A 1 192 ? 23.701 -3.410 -32.636 1.00 96.62 192 MET A C 1
ATOM 1479 O O . MET A 1 192 ? 24.700 -3.922 -33.131 1.00 96.62 192 MET A O 1
ATOM 1483 N N . ALA A 1 193 ? 22.674 -2.996 -33.381 1.00 93.38 193 ALA A N 1
ATOM 1484 C CA . ALA A 1 193 ? 22.677 -3.057 -34.842 1.00 93.38 193 ALA A CA 1
ATOM 1485 C C . ALA A 1 193 ? 23.613 -2.017 -35.491 1.00 93.38 193 ALA A C 1
ATOM 1487 O O . ALA A 1 193 ? 24.136 -2.259 -36.578 1.00 93.38 193 ALA A O 1
ATOM 1488 N N . MET A 1 194 ? 23.852 -0.876 -34.835 1.00 94.38 194 MET A N 1
ATOM 1489 C CA . MET A 1 194 ? 24.729 0.191 -35.336 1.00 94.38 194 MET A CA 1
ATOM 1490 C C . MET A 1 194 ? 26.219 -0.081 -35.080 1.00 94.38 194 MET A C 1
ATOM 1492 O O . MET A 1 194 ? 27.058 0.296 -35.900 1.00 94.38 194 MET A O 1
ATOM 1496 N N . LEU A 1 195 ? 26.555 -0.762 -33.978 1.00 96.50 195 LEU A N 1
ATOM 1497 C CA . LEU A 1 195 ? 27.933 -1.117 -33.611 1.00 96.50 195 LEU A CA 1
ATOM 1498 C C . LEU A 1 195 ? 28.771 -1.737 -34.750 1.00 96.50 195 LEU A C 1
ATOM 1500 O O . LEU A 1 195 ? 29.856 -1.213 -34.996 1.00 96.50 195 LEU A O 1
ATOM 1504 N N . PRO A 1 196 ? 28.315 -2.763 -35.499 1.00 95.75 196 PRO A N 1
ATOM 1505 C CA . PRO A 1 196 ? 29.125 -3.360 -36.568 1.00 95.75 196 PRO A CA 1
ATOM 1506 C C . PRO A 1 196 ? 29.378 -2.402 -37.739 1.00 95.75 196 PRO A C 1
ATOM 1508 O O . PRO A 1 196 ? 30.414 -2.475 -38.398 1.00 95.75 196 PRO A O 1
ATOM 1511 N N . VAL A 1 197 ? 28.453 -1.473 -38.006 1.00 94.62 197 VAL A N 1
ATOM 1512 C CA . VAL A 1 197 ? 28.648 -0.442 -39.036 1.00 94.62 197 VAL A CA 1
ATOM 1513 C C . VAL A 1 197 ? 29.733 0.536 -38.596 1.00 94.62 197 VAL A C 1
ATOM 1515 O O . VAL A 1 197 ? 30.582 0.920 -39.399 1.00 94.62 197 VAL A O 1
ATOM 1518 N N . MET A 1 198 ? 29.721 0.923 -37.319 1.00 89.12 198 MET A N 1
ATOM 1519 C CA . MET A 1 198 ? 30.734 1.805 -36.749 1.00 89.12 198 MET A CA 1
ATOM 1520 C C . MET A 1 198 ? 32.106 1.126 -36.703 1.00 89.12 198 MET A C 1
ATOM 1522 O O . MET A 1 198 ? 33.094 1.745 -37.082 1.00 89.12 198 MET A O 1
ATOM 1526 N N . GLU A 1 199 ? 32.160 -0.153 -36.328 1.00 96.00 199 GLU A N 1
ATOM 1527 C CA . GLU A 1 199 ? 33.376 -0.973 -36.361 1.00 96.00 199 GLU A CA 1
ATOM 1528 C C . GLU A 1 199 ? 33.962 -1.043 -37.776 1.00 96.00 199 GLU A C 1
ATOM 1530 O O . GLU A 1 199 ? 35.138 -0.740 -37.971 1.00 96.00 199 GLU A O 1
ATOM 1535 N N . LYS A 1 200 ? 33.128 -1.323 -38.785 1.00 95.69 200 LYS A N 1
ATOM 1536 C CA . LYS A 1 200 ? 33.553 -1.332 -40.190 1.00 95.69 200 LYS A CA 1
ATOM 1537 C C . LYS A 1 200 ? 34.132 0.018 -40.622 1.00 95.69 200 LYS A C 1
ATOM 1539 O O . LYS A 1 200 ? 35.198 0.049 -41.229 1.00 95.69 200 LYS A O 1
ATOM 1544 N N . LYS A 1 201 ? 33.463 1.125 -40.281 1.00 92.38 201 LYS A N 1
ATOM 1545 C CA . LYS A 1 201 ? 33.948 2.478 -40.598 1.00 92.38 201 LYS A CA 1
ATOM 1546 C C . LYS A 1 201 ? 35.266 2.803 -39.896 1.00 92.38 201 LYS A C 1
ATOM 1548 O O . LYS A 1 201 ? 36.132 3.418 -40.505 1.00 92.38 201 LYS A O 1
ATOM 1553 N N . ILE A 1 202 ? 35.441 2.379 -38.643 1.00 93.25 202 ILE A N 1
ATOM 1554 C CA . ILE A 1 202 ? 36.712 2.540 -37.925 1.00 93.25 202 ILE A CA 1
ATOM 1555 C C . ILE A 1 202 ? 37.817 1.772 -38.654 1.00 93.25 202 ILE A C 1
ATOM 1557 O O . ILE A 1 202 ? 38.862 2.353 -38.923 1.00 93.25 202 ILE A O 1
ATOM 1561 N N . CYS A 1 203 ? 37.574 0.519 -39.052 1.00 94.44 203 CYS A N 1
ATOM 1562 C CA . CYS A 1 203 ? 38.543 -0.260 -39.823 1.00 94.44 203 CYS A CA 1
ATOM 1563 C C . CYS A 1 203 ? 38.894 0.388 -41.173 1.00 94.44 203 CYS A C 1
ATOM 1565 O O . CYS A 1 203 ? 40.064 0.405 -41.543 1.00 94.44 203 CYS A O 1
ATOM 1567 N N . GLU A 1 204 ? 37.912 0.936 -41.896 1.00 92.75 204 GLU A N 1
ATOM 1568 C CA . GLU A 1 204 ? 38.137 1.657 -43.159 1.00 92.75 204 GLU A CA 1
ATOM 1569 C C . GLU A 1 204 ? 39.005 2.907 -42.955 1.00 92.75 204 GLU A C 1
ATOM 1571 O O . GLU A 1 204 ? 39.952 3.132 -43.710 1.00 92.75 204 GLU A O 1
ATOM 1576 N N . VAL A 1 205 ? 38.732 3.690 -41.906 1.00 91.94 205 VAL A N 1
ATOM 1577 C CA . VAL A 1 205 ? 39.531 4.874 -41.561 1.00 91.94 205 VAL A CA 1
ATOM 1578 C C . VAL A 1 205 ? 40.949 4.479 -41.147 1.00 91.94 205 VAL A C 1
ATOM 1580 O O . VAL A 1 205 ? 41.903 5.093 -41.616 1.00 91.94 205 VAL A O 1
ATOM 1583 N N . THR A 1 206 ? 41.113 3.443 -40.318 1.00 94.94 206 THR A N 1
ATOM 1584 C CA . THR A 1 206 ? 42.437 2.949 -39.910 1.00 94.94 206 THR A CA 1
ATOM 1585 C C . THR A 1 206 ? 43.250 2.469 -41.111 1.00 94.94 206 THR A C 1
ATOM 1587 O O . THR A 1 206 ? 44.397 2.877 -41.257 1.00 94.94 206 THR A O 1
ATOM 1590 N N . ALA A 1 207 ? 42.647 1.704 -42.027 1.00 93.94 207 ALA A N 1
ATOM 1591 C CA . ALA A 1 207 ? 43.321 1.266 -43.248 1.00 93.94 207 ALA A CA 1
ATOM 1592 C C . ALA A 1 207 ? 43.742 2.446 -44.145 1.00 93.94 207 ALA A C 1
ATOM 1594 O O . ALA A 1 207 ? 44.816 2.419 -44.743 1.00 93.94 207 ALA A O 1
ATOM 1595 N N . GLY A 1 208 ? 42.918 3.498 -44.221 1.00 91.31 208 GLY A N 1
ATOM 1596 C CA . GLY A 1 208 ? 43.267 4.724 -44.939 1.00 91.31 208 GLY A CA 1
ATOM 1597 C C . GLY A 1 208 ? 44.447 5.475 -44.312 1.00 91.31 208 GLY A C 1
ATOM 1598 O O . GLY A 1 208 ? 45.291 5.996 -45.038 1.00 91.31 208 GLY A O 1
ATOM 1599 N N . ILE A 1 209 ? 44.538 5.509 -42.979 1.00 90.50 209 ILE A N 1
ATOM 1600 C CA . ILE A 1 209 ? 45.675 6.109 -42.262 1.00 90.50 209 ILE A CA 1
ATOM 1601 C C . ILE A 1 209 ? 46.964 5.329 -42.547 1.00 90.50 209 ILE A C 1
ATOM 1603 O O . ILE A 1 209 ? 47.980 5.949 -42.859 1.00 90.50 209 ILE A O 1
ATOM 1607 N N . ASP A 1 210 ? 46.914 3.995 -42.520 1.00 93.62 210 ASP A N 1
ATOM 1608 C CA . ASP A 1 210 ? 48.072 3.142 -42.824 1.00 93.62 210 ASP A CA 1
ATOM 1609 C C . ASP A 1 210 ? 48.575 3.355 -44.266 1.00 93.62 210 ASP A C 1
ATOM 1611 O O . ASP A 1 210 ? 49.782 3.394 -44.519 1.00 93.62 210 ASP A O 1
ATOM 1615 N N . GLU A 1 211 ? 47.659 3.542 -45.226 1.00 93.81 211 GLU A N 1
ATOM 1616 C CA . GLU A 1 211 ? 48.005 3.857 -46.618 1.00 93.81 211 GLU A CA 1
ATOM 1617 C C . GLU A 1 211 ? 48.723 5.212 -46.734 1.00 93.81 211 GLU A C 1
ATOM 1619 O O . GLU A 1 211 ? 49.739 5.319 -47.424 1.00 93.81 211 GLU A O 1
ATOM 1624 N N . VAL A 1 212 ? 48.233 6.240 -46.030 1.00 89.75 212 VAL A N 1
ATOM 1625 C CA . VAL A 1 212 ? 48.863 7.570 -45.998 1.00 89.75 212 VAL A CA 1
ATOM 1626 C C . VAL A 1 212 ? 50.246 7.513 -45.350 1.00 89.75 212 VAL A C 1
ATOM 1628 O O . VAL A 1 212 ? 51.182 8.109 -45.879 1.00 89.75 212 VAL A O 1
ATOM 1631 N N . GLN A 1 213 ? 50.401 6.766 -44.256 1.00 93.56 213 GLN A N 1
ATOM 1632 C CA . GLN A 1 213 ? 51.686 6.620 -43.573 1.00 93.56 213 GLN A CA 1
ATOM 1633 C C . GLN A 1 213 ? 52.725 5.927 -44.465 1.00 93.56 213 GLN A C 1
ATOM 1635 O O . GLN A 1 213 ? 53.868 6.371 -44.551 1.00 93.56 213 GLN A O 1
ATOM 1640 N N . LYS A 1 214 ? 52.322 4.887 -45.202 1.00 93.62 214 LYS A N 1
ATOM 1641 C CA . LYS A 1 214 ? 53.200 4.229 -46.176 1.00 93.62 214 LYS A CA 1
ATOM 1642 C C . LYS A 1 214 ? 53.634 5.181 -47.296 1.00 93.62 214 LYS A C 1
ATOM 1644 O O . LYS A 1 214 ? 54.799 5.190 -47.683 1.00 93.62 214 LYS A O 1
ATOM 1649 N N . LEU A 1 215 ? 52.711 6.000 -47.801 1.00 86.00 215 LEU A N 1
ATOM 1650 C CA . LEU A 1 215 ? 53.021 7.010 -48.816 1.00 86.00 215 LEU A CA 1
ATOM 1651 C C . LEU A 1 215 ? 53.995 8.073 -48.293 1.00 86.00 215 LEU A C 1
ATOM 1653 O O . LEU A 1 215 ? 54.862 8.525 -49.038 1.00 86.00 215 LEU A O 1
ATOM 1657 N N . GLU A 1 216 ? 53.869 8.466 -47.026 1.00 91.69 216 GLU A N 1
ATOM 1658 C CA . GLU A 1 216 ? 54.809 9.378 -46.374 1.00 91.69 216 GLU A CA 1
ATOM 1659 C C . GLU A 1 216 ? 56.214 8.766 -46.285 1.00 91.69 216 GLU A C 1
ATOM 1661 O O . GLU A 1 216 ? 57.193 9.433 -46.627 1.00 91.69 216 GLU A O 1
ATOM 1666 N N . GLU A 1 217 ? 56.326 7.491 -45.902 1.00 94.38 217 GLU A N 1
ATOM 1667 C CA . GLU A 1 217 ? 57.600 6.762 -45.872 1.00 94.38 217 GLU A CA 1
ATOM 1668 C C . GLU A 1 217 ? 58.248 6.672 -47.263 1.00 94.38 217 GLU A C 1
ATOM 1670 O O . GLU A 1 217 ? 59.437 6.975 -47.407 1.00 94.38 217 GLU A O 1
ATOM 1675 N N . ASP A 1 218 ? 57.468 6.328 -48.293 1.00 91.06 218 ASP A N 1
ATOM 1676 C CA . ASP A 1 218 ? 57.931 6.251 -49.684 1.00 91.06 218 ASP A CA 1
ATOM 1677 C C . ASP A 1 218 ? 58.416 7.623 -50.192 1.00 91.06 218 ASP A C 1
ATOM 1679 O O . ASP A 1 218 ? 59.458 7.727 -50.848 1.00 91.06 218 ASP A O 1
ATOM 1683 N N . LEU A 1 219 ? 57.694 8.699 -49.856 1.00 86.50 219 LEU A N 1
ATOM 1684 C CA . LEU A 1 219 ? 58.053 10.065 -50.240 1.00 86.50 219 LEU A CA 1
ATOM 1685 C C . LEU A 1 219 ? 59.319 10.541 -49.517 1.00 86.50 219 LEU A C 1
ATOM 1687 O O . LEU A 1 219 ? 60.209 11.113 -50.145 1.00 86.50 219 LEU A O 1
ATOM 1691 N N . MET A 1 220 ? 59.448 10.250 -48.221 1.00 90.81 220 MET A N 1
ATOM 1692 C CA . MET A 1 220 ? 60.653 10.545 -47.441 1.00 90.81 220 MET A CA 1
ATOM 1693 C C . MET A 1 220 ? 61.874 9.773 -47.960 1.00 90.81 220 MET A C 1
ATOM 1695 O O . MET A 1 220 ? 62.972 10.331 -48.022 1.00 90.81 220 MET A O 1
ATOM 1699 N N . ALA A 1 221 ? 61.701 8.514 -48.372 1.00 92.06 221 ALA A N 1
ATOM 1700 C CA . ALA A 1 221 ? 62.761 7.724 -48.996 1.00 92.06 221 ALA A CA 1
ATOM 1701 C C . ALA A 1 221 ? 63.186 8.302 -50.357 1.00 92.06 221 ALA A C 1
ATOM 1703 O O . ALA A 1 221 ? 64.383 8.419 -50.627 1.00 92.06 221 ALA A O 1
ATOM 1704 N N . ALA A 1 222 ? 62.225 8.718 -51.190 1.00 87.81 222 ALA A N 1
ATOM 1705 C CA . ALA A 1 222 ? 62.500 9.358 -52.475 1.00 87.81 222 ALA A CA 1
ATOM 1706 C C . ALA A 1 222 ? 63.237 10.700 -52.318 1.00 87.81 222 ALA A C 1
ATOM 1708 O O . ALA A 1 222 ? 64.178 10.970 -53.068 1.00 87.81 222 ALA A O 1
ATOM 1709 N N . CYS A 1 223 ? 62.860 11.516 -51.326 1.00 85.19 223 CYS A N 1
ATOM 1710 C CA . CYS A 1 223 ? 63.554 12.766 -51.003 1.00 85.19 223 CYS A CA 1
ATOM 1711 C C . CYS A 1 223 ? 65.024 12.523 -50.630 1.00 85.19 223 CYS A C 1
ATOM 1713 O O . CYS A 1 223 ? 65.899 13.170 -51.201 1.00 85.19 223 CYS A O 1
ATOM 1715 N N . ARG A 1 224 ? 65.309 11.545 -49.757 1.00 89.81 224 ARG A N 1
ATOM 1716 C CA . ARG A 1 224 ? 66.692 11.183 -49.382 1.00 89.81 224 ARG A CA 1
ATOM 1717 C C . ARG A 1 224 ? 67.521 10.725 -50.583 1.00 89.81 224 ARG A C 1
ATOM 1719 O O . ARG A 1 224 ? 68.647 11.171 -50.752 1.00 89.81 224 ARG A O 1
ATOM 1726 N N . ALA A 1 225 ? 66.950 9.903 -51.465 1.00 86.75 225 ALA A N 1
ATOM 1727 C CA . ALA A 1 225 ? 67.643 9.457 -52.676 1.00 86.75 225 ALA A CA 1
ATOM 1728 C C . ALA A 1 225 ? 67.973 10.617 -53.639 1.00 86.75 225 ALA A C 1
ATOM 1730 O O . ALA A 1 225 ? 68.997 10.584 -54.322 1.00 86.75 225 ALA A O 1
ATOM 1731 N N . CYS A 1 226 ? 67.117 11.644 -53.698 1.00 81.38 226 CYS A N 1
ATOM 1732 C CA . CYS A 1 226 ? 67.387 12.854 -54.476 1.00 81.38 226 CYS A CA 1
ATOM 1733 C C . CYS A 1 226 ? 68.508 13.702 -53.853 1.00 81.38 226 CYS A C 1
ATOM 1735 O O . CYS A 1 226 ? 69.323 14.248 -54.595 1.00 81.38 226 CYS A O 1
ATOM 1737 N N . GLU A 1 227 ? 68.567 13.799 -52.521 1.00 84.62 227 GLU A N 1
ATOM 1738 C CA . GLU A 1 227 ? 69.656 14.476 -51.799 1.00 84.62 227 GLU A CA 1
ATOM 1739 C C . GLU A 1 227 ? 71.001 13.766 -52.020 1.00 84.62 227 GLU A C 1
ATOM 1741 O O . GLU A 1 227 ? 71.962 14.408 -52.445 1.00 84.62 227 GLU A O 1
ATOM 1746 N N . ASP A 1 228 ? 71.047 12.437 -51.868 1.00 86.06 228 ASP A N 1
ATOM 1747 C CA . ASP A 1 228 ? 72.253 11.631 -52.113 1.00 86.06 228 ASP A CA 1
ATOM 1748 C C . ASP A 1 228 ? 72.762 11.778 -53.564 1.00 86.06 228 ASP A C 1
ATOM 1750 O O . ASP A 1 228 ? 73.968 11.852 -53.819 1.00 86.06 228 ASP A O 1
ATOM 1754 N N . ALA A 1 229 ? 71.849 11.861 -54.541 1.00 81.75 229 ALA A N 1
ATOM 1755 C CA . ALA A 1 229 ? 72.194 12.087 -55.946 1.00 81.75 229 ALA A CA 1
ATOM 1756 C C . ALA A 1 229 ? 72.740 13.503 -56.210 1.00 81.75 229 ALA A C 1
ATOM 1758 O O . ALA A 1 229 ? 73.577 13.680 -57.098 1.00 81.75 229 ALA A O 1
ATOM 1759 N N . ALA A 1 230 ? 72.294 14.507 -55.448 1.00 75.62 230 ALA A N 1
ATOM 1760 C CA . ALA A 1 230 ? 72.769 15.883 -55.567 1.00 75.62 230 ALA A CA 1
ATOM 1761 C C . ALA A 1 230 ? 74.190 16.066 -54.999 1.00 75.62 230 ALA A C 1
ATOM 1763 O O . ALA A 1 230 ? 74.976 16.837 -55.555 1.00 75.62 230 ALA A O 1
ATOM 1764 N N . GLU A 1 231 ? 74.555 15.333 -53.942 1.00 79.50 231 GLU A N 1
ATOM 1765 C CA . GLU A 1 231 ? 75.907 15.363 -53.362 1.00 79.50 231 GLU A CA 1
ATOM 1766 C C . GLU A 1 231 ? 76.953 14.611 -54.219 1.00 79.50 231 GLU A C 1
ATOM 1768 O O . GLU A 1 231 ? 78.152 14.884 -54.129 1.00 79.50 231 GLU A O 1
ATOM 1773 N N . GLY A 1 232 ? 76.510 13.722 -55.120 1.00 74.00 232 GLY A N 1
ATOM 1774 C CA . GLY A 1 232 ? 77.343 12.832 -55.944 1.00 74.00 232 GLY A CA 1
ATOM 1775 C C . GLY A 1 232 ? 78.134 13.449 -57.112 1.00 74.00 232 GLY A C 1
ATOM 1776 O O . GLY A 1 232 ? 78.895 12.730 -57.760 1.00 74.00 232 GLY A O 1
ATOM 1777 N N . GLY A 1 233 ? 78.033 14.755 -57.379 1.00 50.06 233 GLY A N 1
ATOM 1778 C CA . GLY A 1 233 ? 78.961 15.452 -58.281 1.00 50.06 233 GLY A CA 1
ATOM 1779 C C . GLY A 1 233 ? 78.329 16.107 -59.509 1.00 50.06 233 GLY A C 1
ATOM 1780 O O . GLY A 1 233 ? 77.671 15.490 -60.344 1.00 50.06 233 GLY A O 1
ATOM 1781 N N . ALA A 1 234 ? 78.612 17.401 -59.627 1.00 52.47 234 ALA A N 1
ATOM 1782 C CA . ALA A 1 234 ? 78.198 18.288 -60.696 1.00 52.47 234 ALA A CA 1
ATOM 1783 C C . ALA A 1 234 ? 78.764 17.879 -62.064 1.00 52.47 234 ALA A C 1
ATOM 1785 O O . ALA A 1 234 ? 79.932 18.135 -62.351 1.00 52.47 234 ALA A O 1
ATOM 1786 N N . GLN A 1 235 ? 77.907 17.360 -62.945 1.00 48.34 235 GLN A N 1
ATOM 1787 C CA . GLN A 1 235 ? 77.838 17.818 -64.335 1.00 48.34 235 GLN A CA 1
ATOM 1788 C C . GLN A 1 235 ? 76.569 17.312 -65.036 1.00 48.34 235 GLN A C 1
ATOM 1790 O O . GLN A 1 235 ? 76.431 16.137 -65.348 1.00 48.34 235 GLN A O 1
ATOM 1795 N N . ALA A 1 236 ? 75.689 18.275 -65.320 1.00 49.00 236 ALA A N 1
ATOM 1796 C CA . ALA A 1 236 ? 74.696 18.292 -66.392 1.00 49.00 236 ALA A CA 1
ATOM 1797 C C . ALA A 1 236 ? 73.678 17.136 -66.468 1.00 49.00 236 ALA A C 1
ATOM 1799 O O . ALA A 1 236 ? 73.860 16.177 -67.209 1.00 49.00 236 ALA A O 1
ATOM 1800 N N . ALA A 1 237 ? 72.507 17.359 -65.869 1.00 44.72 237 ALA A N 1
ATOM 1801 C CA . ALA A 1 237 ? 71.233 17.218 -66.575 1.00 44.72 237 ALA A CA 1
ATOM 1802 C C . ALA A 1 237 ? 70.148 17.992 -65.815 1.00 44.72 237 ALA A C 1
ATOM 1804 O O . ALA A 1 237 ? 70.012 17.833 -64.605 1.00 44.72 237 ALA A O 1
ATOM 1805 N N . GLU A 1 238 ? 69.372 18.813 -66.523 1.00 51.88 238 GLU A N 1
ATOM 1806 C CA . GLU A 1 238 ? 68.095 19.388 -66.079 1.00 51.88 238 GLU A CA 1
ATOM 1807 C C . GLU A 1 238 ? 67.063 18.268 -65.837 1.00 51.88 238 GLU A C 1
ATOM 1809 O O . GLU A 1 238 ? 66.057 18.142 -66.534 1.00 51.88 238 GLU A O 1
ATOM 1814 N N . ALA A 1 239 ? 67.316 17.400 -64.860 1.00 50.84 239 ALA A N 1
ATOM 1815 C CA . ALA A 1 239 ? 66.330 16.463 -64.361 1.00 50.84 239 ALA A CA 1
ATOM 1816 C C . ALA A 1 239 ? 65.362 17.263 -63.488 1.00 50.84 239 ALA A C 1
ATOM 1818 O O . ALA A 1 239 ? 65.574 17.441 -62.292 1.00 50.84 239 ALA A O 1
ATOM 1819 N N . SER A 1 240 ? 64.346 17.818 -64.153 1.00 54.34 240 SER A N 1
ATOM 1820 C CA . SER A 1 240 ? 63.126 18.394 -63.590 1.00 54.34 240 SER A CA 1
ATOM 1821 C C . SER A 1 240 ? 62.770 17.718 -62.266 1.00 54.34 240 SER A C 1
ATOM 1823 O O . SER A 1 240 ? 62.192 16.628 -62.267 1.00 54.34 240 SER A O 1
ATOM 1825 N N . ALA A 1 241 ? 63.086 18.382 -61.15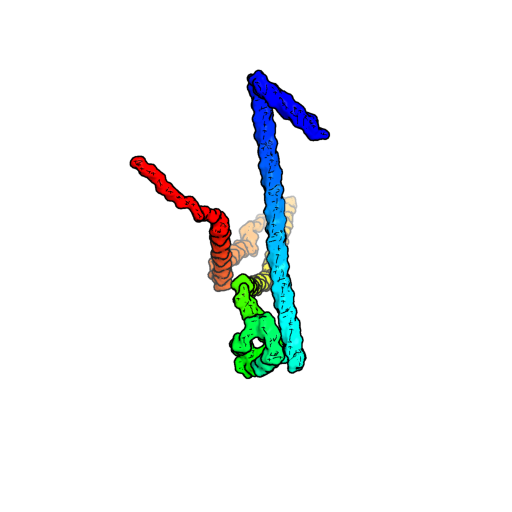0 1.00 53.44 241 ALA A N 1
ATOM 1826 C CA . ALA A 1 241 ? 62.542 18.033 -59.848 1.00 53.44 241 ALA A CA 1
ATOM 1827 C C . ALA A 1 241 ? 61.029 17.843 -60.031 1.00 53.44 241 ALA A C 1
ATOM 1829 O O . ALA A 1 241 ? 60.395 18.726 -60.623 1.00 53.44 241 ALA A O 1
ATOM 1830 N N . PRO A 1 242 ? 60.451 16.690 -59.649 1.00 55.12 242 PRO A N 1
ATOM 1831 C CA . PRO A 1 242 ? 59.037 16.438 -59.860 1.00 55.12 242 PRO A CA 1
ATOM 1832 C C . PRO A 1 242 ? 58.266 17.537 -59.136 1.00 55.12 242 PRO A C 1
ATOM 1834 O O . PRO A 1 242 ? 58.242 17.602 -57.909 1.00 55.12 242 PRO A O 1
ATOM 1837 N N . CYS A 1 243 ? 57.713 18.459 -59.923 1.00 62.06 243 CYS A N 1
ATOM 1838 C CA . CYS A 1 243 ? 57.000 19.612 -59.416 1.00 62.06 243 CYS A CA 1
ATOM 1839 C C . CYS A 1 243 ? 55.889 19.117 -58.482 1.00 62.06 243 CYS A C 1
ATOM 1841 O O . CYS A 1 243 ? 55.222 18.123 -58.778 1.00 62.06 243 CYS A O 1
ATOM 1843 N N . ILE A 1 244 ? 55.676 19.807 -57.362 1.00 64.44 244 ILE A N 1
ATOM 1844 C CA . ILE A 1 244 ? 54.564 19.550 -56.432 1.00 64.44 244 ILE A CA 1
ATOM 1845 C C . ILE A 1 244 ? 53.222 19.439 -57.180 1.00 64.44 244 ILE A C 1
ATOM 1847 O O . ILE A 1 244 ? 52.362 18.651 -56.791 1.00 64.44 244 ILE A O 1
ATOM 1851 N N . GLU A 1 245 ? 53.068 20.160 -58.295 1.00 63.62 245 GLU A N 1
ATOM 1852 C CA . GLU A 1 245 ? 51.937 20.050 -59.223 1.00 63.62 245 GLU A CA 1
ATOM 1853 C C . GLU A 1 245 ? 51.755 18.629 -59.793 1.00 63.62 245 GLU A C 1
ATOM 1855 O O . GLU A 1 245 ? 50.636 18.127 -59.889 1.00 63.62 245 GLU A O 1
ATOM 1860 N N . THR A 1 246 ? 52.844 17.947 -60.152 1.00 65.62 246 THR A N 1
ATOM 1861 C CA . THR A 1 246 ? 52.821 16.601 -60.737 1.00 65.62 246 THR A CA 1
ATOM 1862 C C . THR A 1 246 ? 52.419 15.562 -59.692 1.00 65.62 246 THR A C 1
ATOM 1864 O O . THR A 1 246 ? 51.621 14.678 -59.991 1.00 65.62 246 THR A O 1
ATOM 1867 N N . LEU A 1 247 ? 52.887 15.712 -58.448 1.00 60.88 247 LEU A N 1
ATOM 1868 C CA . LEU A 1 247 ? 52.443 14.905 -57.304 1.00 60.88 247 LEU A CA 1
ATOM 1869 C C . LEU A 1 247 ? 50.961 15.161 -56.978 1.00 60.88 247 LEU A C 1
ATOM 1871 O O . LEU A 1 247 ? 50.189 14.213 -56.861 1.00 60.88 247 LEU A O 1
ATOM 1875 N N . ARG A 1 248 ? 50.513 16.421 -56.933 1.00 66.94 248 ARG A N 1
ATOM 1876 C CA . ARG A 1 248 ? 49.088 16.747 -56.732 1.00 66.94 248 ARG A CA 1
ATOM 1877 C C . ARG A 1 248 ? 48.192 16.160 -57.825 1.00 66.94 248 ARG A C 1
ATOM 1879 O O . ARG A 1 248 ? 47.151 15.580 -57.514 1.00 66.94 248 ARG A O 1
ATOM 1886 N N . SER A 1 249 ? 48.616 16.253 -59.088 1.00 71.88 249 SER A N 1
ATOM 1887 C CA . SER A 1 249 ? 47.847 15.741 -60.228 1.00 71.88 249 SER A CA 1
ATOM 1888 C C . SER A 1 249 ? 47.827 14.209 -60.307 1.00 71.88 249 SER A C 1
ATOM 1890 O O . SER A 1 249 ? 46.763 13.631 -60.532 1.00 71.88 249 SER A O 1
ATOM 1892 N N . ASN A 1 250 ? 48.955 13.534 -60.049 1.00 71.12 250 ASN A N 1
ATOM 1893 C CA . ASN A 1 250 ? 49.035 12.071 -60.095 1.00 71.12 250 ASN A CA 1
ATOM 1894 C C . ASN A 1 250 ? 48.201 11.414 -58.993 1.00 71.12 250 ASN A C 1
ATOM 1896 O O . ASN A 1 250 ? 47.576 10.383 -59.232 1.00 71.12 250 ASN A O 1
ATOM 1900 N N . PHE A 1 251 ? 48.146 12.021 -57.806 1.00 66.00 251 PHE A N 1
ATOM 1901 C CA . PHE A 1 251 ? 47.457 11.434 -56.657 1.00 66.00 251 PHE A CA 1
ATOM 1902 C C . PHE A 1 251 ? 46.009 11.907 -56.483 1.00 66.00 251 PHE A C 1
ATOM 1904 O O . PHE A 1 251 ? 45.318 11.433 -55.583 1.00 66.00 251 PHE A O 1
ATOM 1911 N N . ARG A 1 252 ? 45.520 12.802 -57.359 1.00 76.00 252 ARG A N 1
ATOM 1912 C CA . ARG A 1 252 ? 44.133 13.308 -57.369 1.00 76.00 252 ARG A CA 1
ATOM 1913 C C . ARG A 1 252 ? 43.632 13.741 -55.984 1.00 76.00 252 ARG A C 1
ATOM 1915 O O . ARG A 1 252 ? 42.457 13.540 -55.657 1.00 76.00 252 ARG A O 1
ATOM 1922 N N . LEU A 1 253 ? 44.529 14.316 -55.184 1.00 68.31 253 LEU A N 1
ATOM 1923 C CA . LEU A 1 253 ? 44.283 14.704 -53.793 1.00 68.31 253 LEU A CA 1
ATOM 1924 C C . LEU A 1 253 ? 43.074 15.632 -53.688 1.00 68.31 253 LEU A C 1
ATOM 1926 O O . LEU A 1 253 ? 42.190 15.382 -52.876 1.00 68.31 253 LEU A O 1
ATOM 1930 N N . ASP A 1 254 ? 42.966 16.594 -54.604 1.00 75.25 254 ASP A N 1
ATOM 1931 C CA . ASP A 1 254 ? 41.833 17.518 -54.660 1.00 75.25 254 ASP A CA 1
ATOM 1932 C C . ASP A 1 254 ? 40.500 16.798 -54.916 1.00 75.25 254 ASP A C 1
ATOM 1934 O O . ASP A 1 254 ? 39.479 17.173 -54.350 1.00 75.25 254 ASP A O 1
ATOM 1938 N N . SER A 1 255 ? 40.493 15.705 -55.692 1.00 77.06 255 SER A N 1
ATOM 1939 C CA . SER A 1 255 ? 39.264 14.927 -55.912 1.00 77.06 255 SER A CA 1
ATOM 1940 C C . SER A 1 255 ? 38.868 14.097 -54.690 1.00 77.06 255 SER A C 1
ATOM 1942 O O . SER A 1 255 ? 37.681 13.977 -54.407 1.00 77.06 255 SER A O 1
ATOM 1944 N N . ARG A 1 256 ? 39.839 13.548 -53.940 1.00 75.19 256 ARG A N 1
ATOM 1945 C CA . ARG A 1 256 ? 39.550 12.779 -52.715 1.00 75.19 256 ARG A CA 1
ATOM 1946 C C . ARG A 1 256 ? 39.107 13.698 -51.581 1.00 75.19 256 ARG A C 1
ATOM 1948 O O . ARG A 1 256 ? 38.202 13.337 -50.840 1.00 75.19 256 ARG A O 1
ATOM 1955 N N . LEU A 1 257 ? 39.714 14.878 -51.470 1.00 74.31 257 LEU A N 1
ATOM 1956 C CA . LEU A 1 257 ? 39.368 15.870 -50.455 1.00 74.31 257 LEU A CA 1
ATOM 1957 C C . LEU A 1 257 ? 37.995 16.485 -50.751 1.00 74.31 257 LEU A C 1
ATOM 1959 O O . LEU A 1 257 ? 37.156 16.531 -49.861 1.00 74.31 257 LEU A O 1
ATOM 1963 N N . SER A 1 258 ? 37.707 16.796 -52.020 1.00 80.06 258 SER A N 1
ATOM 1964 C CA . SER A 1 258 ? 36.366 17.212 -52.448 1.00 80.06 258 SER A CA 1
ATOM 1965 C C . SER A 1 258 ? 35.313 16.115 -52.245 1.00 80.06 258 SER A C 1
ATOM 1967 O O . SER A 1 258 ? 34.194 16.436 -51.861 1.00 80.06 258 SER A O 1
ATOM 1969 N N . ALA A 1 259 ? 35.641 14.837 -52.472 1.00 81.81 259 ALA A N 1
ATOM 1970 C CA . ALA A 1 259 ? 34.716 13.729 -52.220 1.00 81.81 259 ALA A CA 1
ATOM 1971 C C . ALA A 1 259 ? 34.438 13.540 -50.719 1.00 81.81 259 ALA A C 1
ATOM 1973 O O . ALA A 1 259 ? 33.296 13.304 -50.340 1.00 81.81 259 ALA A O 1
ATOM 1974 N N . LEU A 1 260 ? 35.455 13.694 -49.863 1.00 71.12 260 LEU A N 1
ATOM 1975 C CA . LEU A 1 260 ? 35.288 13.677 -48.406 1.00 71.12 260 LEU A CA 1
ATOM 1976 C C . LEU A 1 260 ? 34.467 14.869 -47.911 1.00 71.12 260 LEU A C 1
ATOM 1978 O O . LEU A 1 260 ? 33.609 14.693 -47.053 1.00 71.12 260 LEU A O 1
ATOM 1982 N N . GLU A 1 261 ? 34.692 16.067 -48.451 1.00 77.56 261 GLU A N 1
ATOM 1983 C CA . GLU A 1 261 ? 33.886 17.249 -48.131 1.00 77.56 261 GLU A CA 1
ATOM 1984 C C . GLU A 1 261 ? 32.427 17.079 -48.576 1.00 77.56 261 GLU A C 1
ATOM 1986 O O . GLU A 1 261 ? 31.516 17.433 -47.828 1.00 77.56 261 GLU A O 1
ATOM 1991 N N . GLU A 1 262 ? 32.185 16.486 -49.749 1.00 86.38 262 GLU A N 1
ATOM 1992 C CA . GLU A 1 262 ? 30.839 16.191 -50.250 1.00 86.38 262 GLU A CA 1
ATOM 1993 C C . GLU A 1 262 ? 30.149 15.099 -49.417 1.00 86.38 262 GLU A C 1
ATOM 1995 O O . GLU A 1 262 ? 28.975 15.233 -49.066 1.00 86.38 262 GLU A O 1
ATOM 2000 N N . GLU A 1 263 ? 30.877 14.059 -49.005 1.00 78.88 263 GLU A N 1
ATOM 2001 C CA . GLU A 1 263 ? 30.360 13.017 -48.119 1.00 78.88 263 GLU A CA 1
ATOM 2002 C C . GLU A 1 263 ? 30.043 13.585 -46.723 1.00 78.88 263 GLU A C 1
ATOM 2004 O O . GLU A 1 263 ? 28.977 13.308 -46.169 1.00 78.88 263 GLU A O 1
ATOM 2009 N N . PHE A 1 264 ? 30.887 14.473 -46.189 1.00 72.75 264 PHE A N 1
ATOM 2010 C CA . PHE A 1 264 ? 30.644 15.159 -44.917 1.00 72.75 264 PHE A CA 1
ATOM 2011 C C . PHE A 1 264 ? 29.451 16.122 -44.997 1.00 72.75 264 PHE A C 1
ATOM 2013 O O . PHE A 1 264 ? 28.618 16.163 -44.088 1.00 72.75 264 PHE A O 1
ATOM 2020 N N . ALA A 1 265 ? 29.314 16.850 -46.109 1.00 76.50 265 ALA A N 1
ATOM 2021 C CA . ALA A 1 265 ? 28.153 17.689 -46.382 1.00 76.50 265 ALA A CA 1
ATOM 2022 C C . ALA A 1 265 ? 26.871 16.851 -46.527 1.00 76.50 265 ALA A C 1
ATOM 2024 O O . ALA A 1 265 ? 25.813 17.266 -46.051 1.00 76.50 265 ALA A O 1
ATOM 2025 N N . SER A 1 266 ? 26.959 15.655 -47.119 1.00 75.94 266 SER A N 1
ATOM 2026 C CA . SER A 1 266 ? 25.834 14.721 -47.226 1.00 75.94 266 SER A CA 1
ATOM 2027 C C . SER A 1 266 ? 25.415 14.162 -45.862 1.00 75.94 266 SER A C 1
ATOM 2029 O O . SER A 1 266 ? 24.220 14.072 -45.589 1.00 75.94 266 SER A O 1
ATOM 2031 N N . LEU A 1 267 ? 26.371 13.884 -44.965 1.00 69.38 267 LEU A N 1
ATOM 2032 C CA . LEU A 1 267 ? 26.100 13.447 -43.593 1.00 69.38 267 LEU A CA 1
ATOM 2033 C C . LEU A 1 267 ? 25.483 14.571 -42.753 1.00 69.38 267 LEU A C 1
ATOM 2035 O O . LEU A 1 267 ? 24.502 14.330 -42.057 1.00 69.38 267 LEU A O 1
ATOM 2039 N N . GLN A 1 268 ? 25.974 15.810 -42.870 1.00 69.50 268 GLN A N 1
ATOM 2040 C CA . GLN A 1 268 ? 25.346 16.966 -42.216 1.00 69.50 268 GLN A CA 1
ATOM 2041 C C . GLN A 1 268 ? 23.949 17.272 -42.766 1.00 69.50 268 GLN A C 1
ATOM 2043 O O . GLN A 1 268 ? 23.066 17.684 -42.014 1.00 69.50 268 GLN A O 1
ATOM 2048 N N . GLN A 1 269 ? 23.714 17.067 -44.064 1.00 71.12 269 GLN A N 1
ATOM 2049 C CA . GLN A 1 269 ? 22.375 17.199 -44.636 1.00 71.12 269 GLN A CA 1
ATOM 2050 C C . GLN A 1 269 ? 21.456 16.030 -44.268 1.00 71.12 269 GLN A C 1
ATOM 2052 O O . GLN A 1 269 ? 20.257 16.255 -44.145 1.00 71.12 269 GLN A O 1
ATOM 2057 N N . ALA A 1 270 ? 21.973 14.818 -44.062 1.00 59.25 270 ALA A N 1
ATOM 2058 C CA . ALA A 1 270 ? 21.189 13.692 -43.557 1.00 59.25 270 ALA A CA 1
ATOM 2059 C C . ALA A 1 270 ? 20.757 13.932 -42.099 1.00 59.25 270 ALA A C 1
ATOM 2061 O O . ALA A 1 270 ? 19.576 13.802 -41.785 1.00 59.25 270 ALA A O 1
ATOM 2062 N N . ASP A 1 271 ? 21.671 14.415 -41.255 1.00 48.47 271 ASP A N 1
ATOM 2063 C CA . ASP A 1 271 ? 21.410 14.737 -39.844 1.00 48.47 271 ASP A CA 1
ATOM 2064 C C . ASP A 1 271 ? 20.515 15.990 -39.680 1.00 48.47 271 ASP A C 1
ATOM 2066 O O . ASP A 1 271 ? 19.755 16.127 -38.726 1.00 48.47 271 ASP A O 1
ATOM 2070 N N . GLY A 1 272 ? 20.533 16.902 -40.662 1.00 51.38 272 GLY A N 1
ATOM 2071 C CA . GLY A 1 272 ? 19.678 18.095 -40.695 1.00 51.38 272 GLY A CA 1
ATOM 2072 C C . GLY A 1 272 ? 18.307 17.910 -41.362 1.00 51.38 272 GLY A C 1
ATOM 2073 O O . GLY A 1 272 ? 17.484 18.830 -41.320 1.00 51.38 272 GLY A O 1
ATOM 2074 N N . LYS A 1 273 ? 18.050 16.768 -42.015 1.00 47.41 273 LYS A N 1
ATOM 2075 C CA . LYS A 1 273 ? 16.851 16.554 -42.850 1.00 47.41 273 LYS A CA 1
ATOM 2076 C C . LYS A 1 273 ? 16.122 15.241 -42.588 1.00 47.41 273 LYS A C 1
ATOM 2078 O O . LYS A 1 273 ? 15.070 15.028 -43.200 1.00 47.41 273 LYS A O 1
ATOM 2083 N N . GLU A 1 274 ? 16.579 14.419 -41.643 1.00 48.12 274 GLU A N 1
ATOM 2084 C CA . GLU A 1 274 ? 15.663 13.525 -40.941 1.00 48.12 274 GLU A CA 1
ATOM 2085 C C . GLU A 1 274 ? 14.636 14.401 -40.218 1.00 48.12 274 GLU A C 1
ATOM 2087 O O . GLU A 1 274 ? 14.827 14.876 -39.099 1.00 48.12 274 GLU A O 1
ATOM 2092 N N . LEU A 1 275 ? 13.521 14.670 -40.916 1.00 53.69 275 LEU A N 1
ATOM 2093 C CA . LEU A 1 275 ? 12.270 15.060 -40.285 1.00 53.69 275 LEU A CA 1
ATOM 2094 C C . LEU A 1 275 ? 12.155 14.145 -39.069 1.00 53.69 275 LEU A C 1
ATOM 2096 O O . LEU A 1 275 ? 12.131 12.932 -39.303 1.00 53.69 275 LEU A O 1
ATOM 2100 N N . PRO A 1 276 ? 12.126 14.683 -37.831 1.00 58.09 276 PRO A N 1
ATOM 2101 C CA . PRO A 1 276 ? 12.250 13.857 -36.646 1.00 58.09 276 PRO A CA 1
ATOM 2102 C C . PRO A 1 276 ? 11.254 12.735 -36.810 1.00 58.09 276 PRO A C 1
ATOM 2104 O O . PRO A 1 276 ? 10.070 13.012 -37.082 1.00 58.09 276 PRO A O 1
ATOM 2107 N N . SER A 1 277 ? 11.783 11.507 -36.802 1.00 60.03 277 SER A N 1
ATOM 2108 C CA . SER A 1 277 ? 11.019 10.312 -37.114 1.00 60.03 277 SER A CA 1
ATOM 2109 C C . SER A 1 277 ? 9.697 10.409 -36.355 1.00 60.03 277 SER A C 1
ATOM 2111 O O . SER A 1 277 ? 9.675 10.939 -35.237 1.00 60.03 277 SER A O 1
ATOM 2113 N N . PRO A 1 278 ? 8.557 9.956 -36.900 1.00 67.12 278 PRO A N 1
ATOM 2114 C CA . PRO A 1 278 ? 7.326 9.904 -36.116 1.00 67.12 278 PRO A CA 1
ATOM 2115 C C . PRO A 1 278 ? 7.554 9.238 -34.744 1.00 67.12 278 PRO A C 1
ATOM 2117 O O . PRO A 1 278 ? 6.897 9.620 -33.779 1.00 67.12 278 PRO A O 1
ATOM 2120 N N . ALA A 1 279 ? 8.552 8.349 -34.628 1.00 61.44 279 ALA A N 1
ATOM 2121 C CA . ALA A 1 279 ? 9.048 7.823 -33.361 1.00 61.44 279 ALA A CA 1
ATOM 2122 C C . ALA A 1 279 ? 9.725 8.882 -32.465 1.00 61.44 279 ALA A C 1
ATOM 2124 O O . ALA A 1 279 ? 9.377 8.968 -31.293 1.00 61.44 279 ALA A O 1
ATOM 2125 N N . ASP A 1 280 ? 10.617 9.730 -32.976 1.00 64.12 280 ASP A N 1
ATOM 2126 C CA . ASP A 1 280 ? 11.273 10.790 -32.194 1.00 64.12 280 ASP A CA 1
ATOM 2127 C C . ASP A 1 280 ? 10.311 11.907 -31.798 1.00 64.12 280 ASP A C 1
ATOM 2129 O O . ASP A 1 280 ? 10.366 12.399 -30.672 1.00 64.12 280 ASP A O 1
ATOM 2133 N N . LYS A 1 281 ? 9.353 12.259 -32.667 1.00 74.44 281 LYS A N 1
ATOM 2134 C CA . LYS A 1 281 ? 8.250 13.159 -32.294 1.00 74.44 281 LYS A CA 1
ATOM 2135 C C . LYS A 1 281 ? 7.354 12.534 -31.229 1.00 74.44 281 LYS A C 1
ATOM 2137 O O . LYS A 1 281 ? 6.945 13.240 -30.311 1.00 74.44 281 LYS A O 1
ATOM 2142 N N . ALA A 1 282 ? 7.065 11.234 -31.316 1.00 68.50 282 ALA A N 1
ATOM 2143 C CA . ALA A 1 282 ? 6.296 10.526 -30.295 1.00 68.50 282 ALA A CA 1
ATOM 2144 C C . ALA A 1 282 ? 7.062 10.441 -28.969 1.00 68.50 282 ALA A C 1
ATOM 2146 O O . ALA A 1 282 ? 6.473 10.656 -27.916 1.00 68.50 282 ALA A O 1
ATOM 2147 N N . VAL A 1 283 ? 8.374 10.206 -29.006 1.00 69.00 283 VAL A N 1
ATOM 2148 C CA . VAL A 1 283 ? 9.248 10.183 -27.827 1.00 69.00 283 VAL A CA 1
ATOM 2149 C C . VAL A 1 283 ? 9.361 11.571 -27.201 1.00 69.00 283 VAL A C 1
ATOM 2151 O O . VAL A 1 283 ? 9.238 11.684 -25.985 1.00 69.00 283 VAL A O 1
ATOM 2154 N N . ALA A 1 284 ? 9.545 12.626 -27.996 1.00 73.38 284 ALA A N 1
ATOM 2155 C CA . ALA A 1 284 ? 9.575 14.002 -27.506 1.00 73.38 284 ALA A CA 1
ATOM 2156 C C . ALA A 1 284 ? 8.215 14.418 -26.922 1.00 73.38 284 ALA A C 1
ATOM 2158 O O . ALA A 1 284 ? 8.161 14.988 -25.836 1.00 73.38 284 ALA A O 1
ATOM 2159 N N . ALA A 1 285 ? 7.108 14.057 -27.579 1.00 77.88 285 ALA A N 1
ATOM 2160 C CA . ALA A 1 285 ? 5.759 14.301 -27.070 1.00 77.88 285 ALA A CA 1
ATOM 2161 C C . ALA A 1 285 ? 5.468 13.514 -25.780 1.00 77.88 285 ALA A C 1
ATOM 2163 O O . ALA A 1 285 ? 4.824 14.043 -24.871 1.00 77.88 285 ALA A O 1
ATOM 2164 N N . LEU A 1 286 ? 5.961 12.275 -25.675 1.00 76.69 286 LEU A N 1
ATOM 2165 C CA . LEU A 1 286 ? 5.854 11.450 -24.473 1.00 76.69 286 LEU A CA 1
ATOM 2166 C C . LEU A 1 286 ? 6.692 12.040 -23.334 1.00 76.69 286 LEU A C 1
ATOM 2168 O O . LEU A 1 286 ? 6.192 12.163 -22.219 1.00 76.69 286 LEU A O 1
ATOM 2172 N N . ALA A 1 287 ? 7.926 12.466 -23.614 1.00 78.38 287 ALA A N 1
ATOM 2173 C CA . ALA A 1 287 ? 8.795 13.130 -22.647 1.00 78.38 287 ALA A CA 1
ATOM 2174 C C . ALA A 1 287 ? 8.152 14.423 -22.117 1.00 78.38 287 ALA A C 1
ATOM 2176 O O . ALA A 1 287 ? 8.046 14.603 -20.904 1.00 78.38 287 ALA A O 1
ATOM 2177 N N . ASP A 1 288 ? 7.606 15.265 -22.998 1.00 87.25 288 ASP A N 1
ATOM 2178 C CA . ASP A 1 288 ? 6.856 16.467 -22.614 1.00 87.25 288 ASP A CA 1
ATOM 2179 C C . ASP A 1 288 ? 5.565 16.148 -21.844 1.00 87.25 288 ASP A C 1
ATOM 2181 O O . ASP A 1 288 ? 5.122 16.928 -20.993 1.00 87.25 288 ASP A O 1
ATOM 2185 N N . GLY A 1 289 ? 4.924 15.016 -22.140 1.00 86.06 289 GLY A N 1
ATOM 2186 C CA . GLY A 1 289 ? 3.765 14.511 -21.405 1.00 86.06 289 GLY A CA 1
ATOM 2187 C C . GLY A 1 289 ? 4.123 14.111 -19.973 1.00 86.06 289 GLY A C 1
ATOM 2188 O O . GLY A 1 289 ? 3.464 14.549 -19.027 1.00 86.06 289 GLY A O 1
ATOM 2189 N N . VAL A 1 290 ? 5.208 13.350 -19.804 1.00 81.19 290 VAL A N 1
ATOM 2190 C CA . VAL A 1 290 ? 5.723 12.920 -18.496 1.00 81.19 290 VAL A CA 1
ATOM 2191 C C . VAL A 1 290 ? 6.157 14.126 -17.667 1.00 81.19 290 VAL A C 1
ATOM 2193 O O . VAL A 1 290 ? 5.728 14.258 -16.522 1.00 81.19 290 VAL A O 1
ATOM 2196 N N . VAL A 1 291 ? 6.915 15.061 -18.249 1.00 89.38 291 VAL A N 1
ATOM 2197 C CA . VAL A 1 291 ? 7.350 16.285 -17.556 1.00 89.38 291 VAL A CA 1
ATOM 2198 C C . VAL A 1 291 ? 6.149 17.115 -17.096 1.00 89.38 291 VAL A C 1
ATOM 2200 O O . VAL A 1 291 ? 6.120 17.585 -15.956 1.00 89.38 291 VAL A O 1
ATOM 2203 N N . ARG A 1 292 ? 5.114 17.266 -17.934 1.00 87.94 292 ARG A N 1
ATOM 2204 C CA . ARG A 1 292 ? 3.883 17.976 -17.546 1.00 87.94 292 ARG A CA 1
ATOM 2205 C C . ARG A 1 292 ? 3.096 17.249 -16.457 1.00 87.94 292 ARG A C 1
ATOM 2207 O O . ARG A 1 292 ? 2.584 17.919 -15.561 1.00 87.94 292 ARG A O 1
ATOM 2214 N N . SER A 1 293 ? 3.008 15.920 -16.515 1.00 86.44 293 SER A N 1
ATOM 2215 C CA . SER A 1 293 ? 2.322 15.109 -15.502 1.00 86.44 293 SER A CA 1
ATOM 2216 C C . SER A 1 293 ? 3.014 15.210 -14.140 1.00 86.44 293 SER A C 1
ATOM 2218 O O . SER A 1 293 ? 2.387 15.590 -13.150 1.00 86.44 293 SER A O 1
ATOM 2220 N N . VAL A 1 294 ? 4.336 15.010 -14.108 1.00 82.81 294 VAL A N 1
ATOM 2221 C CA . VAL A 1 294 ? 5.158 15.122 -12.892 1.00 82.81 294 VAL A CA 1
ATOM 2222 C C . VAL A 1 294 ? 5.076 16.530 -12.304 1.00 82.81 294 VAL A C 1
ATOM 2224 O O . VAL A 1 294 ? 4.874 16.687 -11.102 1.00 82.81 294 VAL A O 1
ATOM 2227 N N . LYS A 1 295 ? 5.147 17.571 -13.144 1.00 92.12 295 LYS A N 1
ATOM 2228 C CA . LYS A 1 295 ? 4.997 18.963 -12.699 1.00 92.12 295 LYS A CA 1
ATOM 2229 C C . LYS A 1 295 ? 3.627 19.230 -12.072 1.00 92.12 295 LYS A C 1
ATOM 2231 O O . LYS A 1 295 ? 3.555 19.951 -11.079 1.00 92.12 295 LYS A O 1
ATOM 2236 N N . ARG A 1 296 ? 2.550 18.667 -12.632 1.00 90.12 296 ARG A N 1
ATOM 2237 C CA . ARG A 1 296 ? 1.188 18.821 -12.097 1.00 90.12 296 ARG A CA 1
ATOM 2238 C C . ARG A 1 296 ? 1.040 18.109 -10.753 1.00 90.12 296 ARG A C 1
ATOM 2240 O O . ARG A 1 296 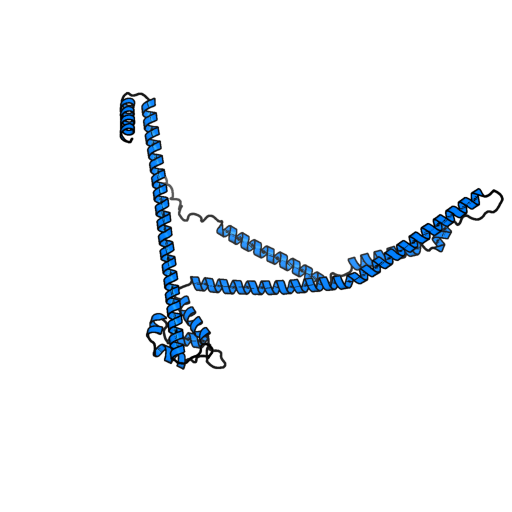? 0.581 18.735 -9.806 1.00 90.12 296 ARG A O 1
ATOM 2247 N N . SER A 1 297 ? 1.514 16.867 -10.658 1.00 85.81 297 SER A N 1
ATOM 2248 C CA . SER A 1 297 ? 1.496 16.093 -9.412 1.00 85.81 297 SER A CA 1
ATOM 2249 C C . SER A 1 297 ? 2.291 16.789 -8.299 1.00 85.81 297 SER A C 1
ATOM 2251 O O . SER A 1 297 ? 1.767 16.992 -7.208 1.00 85.81 297 SER A O 1
ATOM 2253 N N . LEU A 1 298 ? 3.497 17.290 -8.593 1.00 85.56 298 LEU A N 1
ATOM 2254 C CA . LEU A 1 298 ? 4.286 18.074 -7.634 1.00 85.56 298 LEU A CA 1
ATOM 2255 C C . LEU A 1 298 ? 3.584 19.366 -7.198 1.00 85.56 298 LEU A C 1
ATOM 2257 O O . LEU A 1 298 ? 3.674 19.754 -6.037 1.00 85.56 298 LEU A O 1
ATOM 2261 N N . GLN A 1 299 ? 2.888 20.051 -8.109 1.00 94.06 299 GLN A N 1
ATOM 2262 C CA . GLN A 1 299 ? 2.127 21.254 -7.762 1.00 94.06 299 GLN A CA 1
ATOM 2263 C C . GLN A 1 299 ? 0.902 20.954 -6.891 1.00 94.06 299 GLN A C 1
ATOM 2265 O O . GLN A 1 299 ? 0.550 21.783 -6.049 1.00 94.06 299 GLN A O 1
ATOM 2270 N N . GLU A 1 300 ? 0.247 19.812 -7.088 1.00 92.56 300 GLU A N 1
ATOM 2271 C CA . GLU A 1 300 ? -0.867 19.355 -6.252 1.00 92.56 300 GLU A CA 1
ATOM 2272 C C . GLU A 1 300 ? -0.388 18.987 -4.846 1.00 92.56 300 GLU A C 1
ATOM 2274 O O . GLU A 1 300 ? -0.933 19.511 -3.874 1.00 92.56 300 GLU A O 1
ATOM 2279 N N . GLU A 1 301 ? 0.694 18.217 -4.733 1.00 89.62 301 GLU A N 1
ATOM 2280 C CA . GLU A 1 301 ? 1.315 17.875 -3.447 1.00 89.62 301 GLU A CA 1
ATOM 2281 C C . GLU A 1 301 ? 1.813 19.122 -2.703 1.00 89.62 301 GLU A C 1
ATOM 2283 O O . GLU A 1 301 ? 1.562 19.292 -1.511 1.00 89.62 301 GLU A O 1
ATOM 2288 N N . LEU A 1 302 ? 2.435 20.076 -3.408 1.00 91.69 302 LEU A N 1
ATOM 2289 C CA . LEU A 1 302 ? 2.865 21.340 -2.804 1.00 91.69 302 LEU A CA 1
ATOM 2290 C C . LEU A 1 302 ? 1.672 22.166 -2.292 1.00 91.69 302 LEU A C 1
ATOM 2292 O O . LEU A 1 302 ? 1.768 22.814 -1.248 1.00 91.69 302 LEU A O 1
ATOM 2296 N N . ARG A 1 303 ? 0.538 22.161 -3.008 1.00 92.31 303 ARG A N 1
ATOM 2297 C CA . ARG A 1 303 ? -0.694 22.825 -2.548 1.00 92.31 303 ARG A CA 1
ATOM 2298 C C . ARG A 1 303 ? -1.293 22.123 -1.336 1.00 92.31 303 ARG A C 1
ATOM 2300 O O . ARG A 1 303 ? -1.691 22.821 -0.407 1.00 92.31 303 ARG A O 1
ATOM 2307 N N . ALA A 1 304 ? -1.326 20.793 -1.328 1.00 90.12 304 ALA A N 1
ATOM 2308 C CA . ALA A 1 304 ? -1.803 20.006 -0.195 1.00 90.12 304 ALA A CA 1
ATOM 2309 C C . ALA A 1 304 ? -0.938 20.253 1.050 1.00 90.12 304 ALA A C 1
ATOM 2311 O O . ALA A 1 304 ? -1.465 20.597 2.107 1.00 90.12 304 ALA A O 1
ATOM 2312 N N . ALA A 1 305 ? 0.389 20.217 0.904 1.00 86.06 305 ALA A N 1
ATOM 2313 C CA . ALA A 1 305 ? 1.329 20.524 1.977 1.00 86.06 305 ALA A CA 1
ATOM 2314 C C . ALA A 1 305 ? 1.175 21.965 2.488 1.00 86.06 305 ALA A C 1
ATOM 2316 O O . ALA A 1 305 ? 1.194 22.205 3.693 1.00 86.06 305 ALA A O 1
ATOM 2317 N N . LYS A 1 306 ? 0.962 22.939 1.593 1.00 91.00 306 LYS A N 1
ATOM 2318 C CA . LYS A 1 306 ? 0.733 24.339 1.980 1.00 91.00 306 LYS A CA 1
ATOM 2319 C C . LYS A 1 306 ? -0.614 24.549 2.677 1.00 91.00 306 LYS A C 1
ATOM 2321 O O . LYS A 1 306 ? -0.699 25.397 3.560 1.00 91.00 306 LYS A O 1
ATOM 2326 N N . ALA A 1 307 ? -1.646 23.794 2.302 1.00 89.75 307 ALA A N 1
ATOM 2327 C CA . ALA A 1 307 ? -2.935 23.799 2.987 1.00 89.75 307 ALA A CA 1
ATOM 2328 C C . ALA A 1 307 ? -2.833 23.161 4.382 1.00 89.75 307 ALA A C 1
ATOM 2330 O O . ALA A 1 307 ? -3.384 23.706 5.331 1.00 89.75 307 ALA A O 1
ATOM 2331 N N . ALA A 1 308 ? -2.068 22.074 4.522 1.00 85.56 308 ALA A N 1
ATOM 2332 C CA . ALA A 1 308 ? -1.808 21.424 5.806 1.00 85.56 308 ALA A CA 1
ATOM 2333 C C . ALA A 1 308 ? -0.928 22.276 6.740 1.00 85.56 308 ALA A C 1
ATOM 2335 O O . ALA A 1 308 ? -1.131 22.286 7.949 1.00 85.56 308 ALA A O 1
ATOM 2336 N N . ALA A 1 309 ? 0.032 23.022 6.183 1.00 83.62 309 ALA A N 1
ATOM 2337 C CA . ALA A 1 309 ? 0.912 23.916 6.934 1.00 83.62 309 ALA A CA 1
ATOM 2338 C C . ALA A 1 309 ? 0.287 25.290 7.236 1.00 83.62 309 ALA A C 1
ATOM 2340 O O . ALA A 1 309 ? 0.888 26.081 7.966 1.00 83.62 309 ALA A O 1
ATOM 2341 N N . ALA A 1 310 ? -0.885 25.610 6.673 1.00 85.88 310 ALA A N 1
ATOM 2342 C CA . ALA A 1 310 ? -1.583 26.842 7.005 1.00 85.88 310 ALA A CA 1
ATOM 2343 C C . ALA A 1 310 ? -2.009 26.762 8.482 1.00 85.88 310 ALA A C 1
ATOM 2345 O O . ALA A 1 310 ? -2.825 25.904 8.824 1.00 85.88 310 ALA A O 1
ATOM 2346 N N . PRO A 1 311 ? -1.465 27.616 9.373 1.00 74.25 311 PRO A N 1
ATOM 2347 C CA . PRO A 1 311 ? -1.800 27.562 10.786 1.00 74.25 311 PRO A CA 1
ATOM 2348 C C . PRO A 1 311 ? -3.306 27.746 10.913 1.00 74.25 311 PRO A C 1
ATOM 2350 O O . PRO A 1 311 ? -3.850 28.729 10.398 1.00 74.25 311 PRO A O 1
ATOM 2353 N N . ALA A 1 312 ? -3.968 26.779 11.554 1.00 66.06 312 ALA A N 1
ATOM 2354 C CA . ALA A 1 312 ? -5.390 26.839 11.840 1.00 66.06 312 ALA A CA 1
ATOM 2355 C C . ALA A 1 312 ? -5.672 28.201 12.475 1.00 66.06 312 ALA A C 1
ATOM 2357 O O . ALA A 1 312 ? -5.243 28.478 13.597 1.00 66.06 312 ALA A O 1
ATOM 2358 N N . ARG A 1 313 ? -6.312 29.097 11.711 1.00 60.75 313 ARG A N 1
ATOM 2359 C CA . ARG A 1 313 ? -6.711 30.406 12.221 1.00 60.75 313 ARG A CA 1
ATOM 2360 C C . ARG A 1 313 ? -7.552 30.120 13.462 1.00 60.75 313 ARG A C 1
ATOM 2362 O O . ARG A 1 313 ? -8.552 29.416 13.318 1.00 60.75 313 ARG A O 1
ATOM 2369 N N . PRO A 1 314 ? -7.173 30.613 14.652 1.00 64.25 314 PRO A N 1
ATOM 2370 C CA . PRO A 1 314 ? -7.964 30.384 15.846 1.00 64.25 314 PRO A CA 1
ATOM 2371 C C . PRO A 1 314 ? -9.352 30.979 15.607 1.00 64.25 314 PRO A C 1
ATOM 2373 O O . PRO A 1 314 ? -9.524 32.198 15.523 1.00 64.25 314 PRO A O 1
ATOM 2376 N N . ALA A 1 315 ? -10.336 30.102 15.427 1.00 56.47 315 ALA A N 1
ATOM 2377 C CA . ALA A 1 315 ? -11.738 30.455 15.314 1.00 56.47 315 ALA A CA 1
ATOM 2378 C C . ALA A 1 315 ? -12.193 30.949 16.692 1.00 56.47 315 ALA A C 1
ATOM 2380 O O . ALA A 1 315 ? -12.614 30.159 17.528 1.00 56.47 315 ALA A O 1
ATOM 2381 N N . GLY A 1 316 ? -12.009 32.238 16.988 1.00 54.12 316 GLY A N 1
ATOM 2382 C CA . GLY A 1 316 ? -12.399 32.738 18.309 1.00 54.12 316 GLY A CA 1
ATOM 2383 C C . GLY A 1 316 ? -12.055 34.171 18.691 1.00 54.12 316 GLY A C 1
ATOM 2384 O O . GLY A 1 316 ? -12.379 34.557 19.804 1.00 54.12 316 GLY A O 1
ATOM 2385 N N . TRP A 1 317 ? -11.434 34.983 17.832 1.00 55.75 317 TRP A N 1
ATOM 2386 C CA . TRP A 1 317 ? -11.200 36.401 18.151 1.00 55.75 317 TRP A CA 1
ATOM 2387 C C . TRP A 1 317 ? -12.178 37.270 17.363 1.00 55.75 317 TRP A C 1
ATOM 2389 O O . TRP A 1 317 ? -11.808 38.027 16.467 1.00 55.75 317 TRP A O 1
ATOM 2399 N N . ALA A 1 318 ? -13.463 37.104 17.684 1.00 55.00 318 ALA A N 1
ATOM 2400 C CA . ALA A 1 318 ? -14.480 38.086 17.351 1.00 55.00 318 ALA A CA 1
ATOM 2401 C C . ALA A 1 318 ? -14.125 39.377 18.100 1.00 55.00 318 ALA A C 1
ATOM 2403 O O . ALA A 1 318 ? -14.163 39.428 19.328 1.00 55.00 318 ALA A O 1
ATOM 2404 N N . TRP A 1 319 ? -13.709 40.394 17.349 1.00 61.16 319 TRP A N 1
ATOM 2405 C CA . TRP A 1 319 ? -13.488 41.736 17.866 1.00 61.16 319 TRP A CA 1
ATOM 2406 C C . TRP A 1 319 ? -14.784 42.227 18.512 1.00 61.16 319 TRP A C 1
ATOM 2408 O O . TRP A 1 319 ? -15.776 42.466 17.823 1.00 61.16 319 TRP A O 1
ATOM 2418 N N . ALA A 1 320 ? -14.782 42.355 19.837 1.00 55.12 320 ALA A N 1
ATOM 2419 C CA . ALA A 1 320 ? -15.827 43.075 20.541 1.00 55.12 320 ALA A CA 1
ATOM 2420 C C . ALA A 1 320 ? -15.805 44.541 20.060 1.00 55.12 320 ALA A C 1
ATOM 2422 O O . ALA A 1 320 ? -14.728 45.148 20.051 1.00 55.12 320 ALA A O 1
ATOM 2423 N N . PRO A 1 321 ? -16.941 45.121 19.636 1.00 65.12 321 PRO A N 1
ATOM 2424 C CA . PRO A 1 321 ? -16.999 46.538 19.307 1.00 65.12 321 PRO A CA 1
ATOM 2425 C C . PRO A 1 321 ? -16.703 47.344 20.577 1.00 65.12 321 PRO A C 1
ATOM 2427 O O . PRO A 1 321 ? -17.359 47.173 21.605 1.00 65.12 321 PRO A O 1
ATOM 2430 N N . GLY A 1 322 ? -15.661 48.175 20.517 1.00 66.50 322 GLY A N 1
ATOM 2431 C CA . GLY A 1 322 ? -15.271 49.047 21.621 1.00 66.50 322 GLY A CA 1
ATOM 2432 C C . GLY A 1 322 ? -16.377 50.052 21.971 1.00 66.50 322 GLY A C 1
ATOM 2433 O O . GLY A 1 322 ? -17.178 50.406 21.103 1.00 66.50 322 GLY A O 1
ATOM 2434 N N . PRO A 1 323 ? -16.434 50.519 23.231 1.00 60.47 323 PRO A N 1
ATOM 2435 C CA . PRO A 1 323 ? -17.459 51.450 23.672 1.00 60.47 323 PRO A CA 1
ATOM 2436 C C . PRO A 1 323 ? -17.266 52.805 22.985 1.00 60.47 323 PRO A C 1
ATOM 2438 O O . PRO A 1 323 ? -16.203 53.421 23.070 1.00 60.47 323 PRO A O 1
ATOM 2441 N N . THR A 1 324 ? -18.306 53.256 22.292 1.00 65.31 324 THR A N 1
ATOM 2442 C CA . THR A 1 324 ? -18.437 54.630 21.807 1.00 65.31 324 THR A CA 1
ATOM 2443 C C . THR A 1 324 ? -18.597 55.568 23.002 1.00 65.31 324 THR A C 1
ATOM 2445 O O . THR A 1 324 ? -19.515 55.378 23.802 1.00 65.31 324 THR A O 1
ATOM 2448 N N . ASN A 1 325 ? -17.689 56.542 23.106 1.00 59.47 325 ASN A N 1
ATOM 2449 C CA . ASN A 1 325 ? -17.832 57.741 23.940 1.00 59.47 325 ASN A CA 1
ATOM 2450 C C . ASN A 1 325 ? -18.963 58.638 23.434 1.00 59.47 325 ASN A C 1
ATOM 2452 O O . ASN A 1 325 ? -19.150 58.687 22.195 1.00 59.47 325 ASN A O 1
#

Radius of gyration: 47.98 Å; Cα contacts (8 Å, |Δi|>4): 79; chains: 1; bounding box: 112×89×129 Å